Protein AF-S8CER6-F1 (afdb_monomer_lite)

Sequence (253 aa):
AGKTTGVCISKGGRFPPFTVDGKPPKKSRKGPGDLSVCRIFRRRTCCDSTQTHPVFLSVRTLASSGEATQDCLHLWELLECSICDPSVGVTPGPPRICASFCHRVFEACSTAYFSTDPTKQASPCRGSDFVCGRASEWVANGTELCHIAGFSVDNEDRLSCYGGKASLDHIATSWKSSSEGSLPAEEEEEEEEEEASILRVIAEWVGDRNERVSWAVGGMVLTAGVIFSRKRKSRHRRHRERAIQHTVRRLTG

Structure (mmCIF, N/CA/C/O backbone):
data_AF-S8CER6-F1
#
_entry.id   AF-S8CER6-F1
#
loop_
_atom_site.group_PDB
_atom_site.id
_atom_site.type_symbol
_atom_site.label_atom_id
_atom_site.label_alt_id
_atom_site.label_comp_id
_atom_site.label_asym_id
_atom_site.label_entity_id
_atom_site.label_seq_id
_atom_site.pdbx_PDB_ins_code
_atom_site.Cartn_x
_atom_site.Cartn_y
_atom_site.Cartn_z
_atom_site.occupancy
_atom_site.B_iso_or_equiv
_atom_site.auth_seq_id
_atom_site.auth_comp_id
_atom_site.auth_asym_id
_atom_site.auth_atom_id
_atom_site.pdbx_PDB_model_num
ATOM 1 N N . ALA A 1 1 ? 23.613 -20.655 -8.476 1.00 32.88 1 ALA A N 1
ATOM 2 C CA . ALA A 1 1 ? 22.480 -20.423 -9.394 1.00 32.88 1 ALA A CA 1
ATOM 3 C C . ALA A 1 1 ? 22.342 -18.921 -9.618 1.00 32.88 1 ALA A C 1
ATOM 5 O O . ALA A 1 1 ? 22.258 -18.185 -8.640 1.00 32.88 1 ALA A O 1
ATOM 6 N N . GLY A 1 2 ? 22.445 -18.452 -10.864 1.00 37.19 2 GLY A N 1
ATOM 7 C CA . GLY A 1 2 ? 22.388 -17.024 -11.185 1.00 37.19 2 GLY A CA 1
ATOM 8 C C . GLY A 1 2 ? 21.032 -16.436 -10.799 1.00 37.19 2 GLY A C 1
ATOM 9 O O . GLY A 1 2 ? 20.002 -16.997 -11.159 1.00 37.19 2 GLY A O 1
ATOM 10 N N . LYS A 1 3 ? 21.027 -15.328 -10.047 1.00 47.09 3 LYS A N 1
ATOM 11 C CA . LYS A 1 3 ? 19.818 -14.538 -9.780 1.00 47.09 3 LYS A CA 1
ATOM 12 C C . LYS A 1 3 ? 19.297 -14.037 -11.125 1.00 47.09 3 LYS A C 1
ATOM 14 O O . LYS A 1 3 ? 19.795 -13.035 -11.628 1.00 47.09 3 LYS A O 1
ATOM 19 N N . THR A 1 4 ? 18.310 -14.711 -11.705 1.00 49.66 4 THR A N 1
ATOM 20 C CA . THR A 1 4 ? 17.463 -14.095 -12.725 1.00 49.66 4 THR A CA 1
ATOM 21 C C . THR A 1 4 ? 16.774 -12.932 -12.033 1.00 49.66 4 THR A C 1
ATOM 23 O O . THR A 1 4 ? 15.855 -13.111 -11.236 1.00 49.66 4 THR A O 1
ATOM 26 N N . THR A 1 5 ? 17.304 -11.730 -12.228 1.00 67.75 5 THR A N 1
ATOM 27 C CA . THR A 1 5 ? 16.656 -10.508 -11.779 1.00 67.75 5 THR A CA 1
ATOM 28 C C . THR A 1 5 ? 15.353 -10.414 -12.553 1.00 67.75 5 THR A C 1
ATOM 30 O O . THR A 1 5 ? 15.383 -10.112 -13.743 1.00 67.75 5 THR A O 1
ATOM 33 N N . GLY A 1 6 ? 14.240 -10.763 -11.903 1.00 88.69 6 GLY A N 1
ATOM 34 C CA . GLY A 1 6 ? 12.913 -10.642 -12.496 1.00 88.69 6 GLY A CA 1
ATOM 35 C C . GLY A 1 6 ? 12.688 -9.233 -13.045 1.00 88.69 6 GLY A C 1
ATOM 36 O O . GLY A 1 6 ? 13.331 -8.274 -12.606 1.00 88.69 6 GLY A O 1
ATOM 37 N N . VAL A 1 7 ? 11.803 -9.121 -14.028 1.00 96.12 7 VAL A N 1
ATOM 38 C CA . VAL A 1 7 ? 11.379 -7.834 -14.588 1.00 96.12 7 VAL A CA 1
ATOM 39 C C . VAL A 1 7 ? 10.165 -7.321 -13.827 1.00 96.12 7 VAL A C 1
ATOM 41 O O . VAL A 1 7 ? 9.380 -8.114 -13.321 1.00 96.12 7 VAL A O 1
ATOM 44 N N . CYS A 1 8 ? 10.025 -6.006 -13.719 1.00 97.00 8 CYS A N 1
ATOM 45 C CA . CYS A 1 8 ? 8.857 -5.368 -13.135 1.00 97.00 8 CYS A CA 1
ATOM 46 C C . CYS A 1 8 ? 7.612 -5.693 -13.964 1.00 97.00 8 CYS A C 1
ATOM 48 O O . CYS A 1 8 ? 7.643 -5.578 -15.190 1.00 97.00 8 CYS A O 1
ATOM 50 N N . ILE A 1 9 ? 6.534 -6.080 -13.282 1.00 96.81 9 ILE A N 1
ATOM 51 C CA . ILE A 1 9 ? 5.245 -6.435 -13.884 1.00 96.81 9 ILE A CA 1
ATOM 52 C C . ILE A 1 9 ? 4.155 -5.619 -13.199 1.00 96.81 9 ILE A C 1
ATOM 54 O O . ILE A 1 9 ? 3.921 -5.778 -11.994 1.00 96.81 9 ILE A O 1
ATOM 58 N N . SER A 1 10 ? 3.490 -4.762 -13.967 1.00 96.44 10 SER A N 1
ATOM 59 C CA . SER A 1 10 ? 2.365 -3.942 -13.521 1.00 96.44 10 SER A CA 1
ATOM 60 C C . SER A 1 10 ? 1.248 -4.820 -12.960 1.00 96.44 10 SER A C 1
ATOM 62 O O . SER A 1 10 ? 0.846 -5.808 -13.572 1.00 96.44 10 SER A O 1
ATOM 64 N N . LYS A 1 11 ? 0.744 -4.458 -11.777 1.00 93.75 11 LYS A N 1
ATOM 65 C CA . LYS A 1 11 ? -0.186 -5.301 -11.004 1.00 93.75 11 LYS A CA 1
ATOM 66 C C . LYS A 1 11 ? -1.610 -5.312 -11.557 1.00 93.75 11 LYS A C 1
ATOM 68 O O . LYS A 1 11 ? -2.336 -6.281 -11.347 1.00 93.75 11 LYS A O 1
ATOM 73 N N . GLY A 1 12 ? -1.992 -4.255 -12.275 1.00 89.44 12 GLY A N 1
ATOM 74 C CA . GLY A 1 12 ? -3.369 -4.029 -12.703 1.00 89.44 12 GLY A CA 1
ATOM 75 C C . GLY A 1 12 ? -4.289 -3.673 -11.531 1.00 89.44 12 GLY A C 1
ATOM 76 O O . GLY A 1 12 ? -3.837 -3.380 -10.422 1.00 89.44 12 GLY A O 1
ATOM 77 N N . GLY A 1 13 ? -5.600 -3.688 -11.782 1.00 88.00 13 GLY A N 1
ATOM 78 C CA . GLY A 1 13 ? -6.597 -3.294 -10.787 1.00 88.00 13 GLY A CA 1
ATOM 79 C C . GLY A 1 13 ? -6.450 -1.820 -10.410 1.00 88.00 13 GLY A C 1
ATOM 80 O O . GLY A 1 13 ? -6.488 -0.955 -11.280 1.00 88.00 13 GLY A O 1
ATOM 81 N N . ARG A 1 14 ? -6.279 -1.544 -9.114 1.00 89.94 14 ARG A N 1
ATOM 82 C CA . ARG A 1 14 ? -6.159 -0.176 -8.580 1.00 89.94 14 ARG A CA 1
ATOM 83 C C . ARG A 1 14 ? -4.748 0.394 -8.588 1.00 89.94 14 ARG A C 1
ATOM 85 O O . ARG A 1 14 ? -4.561 1.576 -8.322 1.00 89.94 14 ARG A O 1
ATOM 92 N N . PHE A 1 15 ? -3.752 -0.452 -8.825 1.00 92.81 15 PHE A N 1
ATOM 93 C CA . PHE A 1 15 ? -2.359 -0.046 -8.756 1.00 92.81 15 PHE A CA 1
ATOM 94 C C . PHE A 1 15 ? -1.948 0.585 -10.090 1.00 92.81 15 PHE A C 1
ATOM 96 O O . PHE A 1 15 ? -2.117 -0.057 -11.135 1.00 92.81 15 PHE A O 1
ATOM 103 N N . PRO A 1 16 ? -1.384 1.808 -10.086 1.00 93.62 16 PRO A N 1
ATOM 104 C CA . PRO A 1 16 ? -0.868 2.421 -11.300 1.00 93.62 16 PRO A CA 1
ATOM 105 C C . PRO A 1 16 ? 0.174 1.520 -11.982 1.00 93.62 16 PRO A C 1
ATOM 107 O O . PRO A 1 16 ? 0.974 0.877 -11.291 1.00 93.62 16 PRO A O 1
ATOM 110 N N . PRO A 1 17 ? 0.208 1.471 -13.325 1.00 96.19 17 PRO A N 1
ATOM 111 C CA . PRO A 1 17 ? 1.199 0.679 -14.043 1.00 96.19 17 PRO A CA 1
ATOM 112 C C . PRO A 1 17 ? 2.615 1.189 -13.758 1.00 96.19 17 PRO A C 1
ATOM 114 O O . PRO A 1 17 ? 2.822 2.383 -13.534 1.00 96.19 17 PRO A O 1
ATOM 117 N N . PHE A 1 18 ? 3.602 0.295 -13.784 1.00 95.75 18 PHE A N 1
ATOM 118 C CA . PHE A 1 18 ? 5.003 0.673 -13.619 1.00 95.75 18 PHE A CA 1
ATOM 119 C C . PHE A 1 18 ? 5.521 1.371 -14.879 1.00 95.75 18 PHE A C 1
ATOM 121 O O . PHE A 1 18 ? 5.432 0.844 -15.984 1.00 95.75 18 PHE A O 1
ATOM 128 N N . THR A 1 19 ? 6.182 2.515 -14.721 1.00 94.31 19 THR A N 1
ATOM 129 C CA . THR A 1 19 ? 6.918 3.185 -15.816 1.00 94.31 19 THR A CA 1
ATOM 130 C C . THR A 1 19 ? 8.094 2.353 -16.336 1.00 94.31 19 THR A C 1
ATOM 132 O O . THR A 1 19 ? 8.592 2.566 -17.443 1.00 94.31 19 THR A O 1
ATOM 135 N N . VAL A 1 20 ? 8.565 1.404 -15.526 1.00 93.62 20 VAL A N 1
ATOM 136 C CA . VAL A 1 20 ? 9.645 0.464 -15.842 1.00 93.62 20 VAL A CA 1
ATOM 137 C C . VAL A 1 20 ? 9.141 -0.957 -16.086 1.00 93.62 20 VAL A C 1
ATOM 139 O O . VAL A 1 20 ? 9.914 -1.900 -15.929 1.00 93.62 20 VAL A O 1
ATOM 142 N N . ASP A 1 21 ? 7.874 -1.128 -16.468 1.00 95.31 21 ASP A N 1
ATOM 143 C CA . ASP A 1 21 ? 7.338 -2.433 -16.866 1.00 95.31 21 ASP A CA 1
ATOM 144 C C . ASP A 1 21 ? 8.248 -3.126 -17.903 1.00 95.31 21 ASP A C 1
ATOM 146 O O . ASP A 1 21 ? 8.813 -2.484 -18.797 1.00 95.31 21 ASP A O 1
ATOM 150 N N . GLY A 1 22 ? 8.495 -4.423 -17.709 1.00 95.38 22 GLY A N 1
ATOM 151 C CA . GLY A 1 22 ? 9.416 -5.214 -18.528 1.00 95.38 22 GLY A CA 1
ATOM 152 C C . GLY A 1 22 ? 10.911 -4.961 -18.274 1.00 95.38 22 GLY A C 1
ATOM 153 O O . GLY A 1 22 ? 11.753 -5.611 -18.893 1.00 95.38 22 GLY A O 1
ATOM 154 N N . LYS A 1 23 ? 11.283 -4.061 -17.353 1.00 95.62 23 LYS A N 1
ATOM 155 C CA . LYS A 1 23 ? 12.681 -3.781 -16.965 1.00 95.62 23 LYS A CA 1
ATOM 156 C C . LYS A 1 23 ? 12.959 -4.268 -15.540 1.00 95.62 23 LYS A C 1
ATOM 158 O O . LYS A 1 23 ? 12.033 -4.376 -14.743 1.00 95.62 23 LYS A O 1
ATOM 163 N N . PRO A 1 24 ? 14.216 -4.573 -15.176 1.00 95.44 24 PRO A N 1
ATOM 164 C CA . PRO A 1 24 ? 14.532 -5.011 -13.819 1.00 95.44 24 PRO A CA 1
ATOM 165 C C . PRO A 1 24 ? 14.316 -3.890 -12.781 1.00 95.44 24 PRO A C 1
ATOM 167 O O . PRO A 1 24 ? 14.523 -2.714 -13.109 1.00 95.44 24 PRO A O 1
ATOM 170 N N . PRO A 1 25 ? 13.997 -4.239 -11.515 1.00 94.62 25 PRO A N 1
ATOM 171 C CA . PRO A 1 25 ? 13.968 -3.287 -10.411 1.00 94.62 25 PRO A CA 1
ATOM 172 C C . PRO A 1 25 ? 15.297 -2.543 -10.301 1.00 94.62 25 PRO A C 1
ATOM 174 O O . PRO A 1 25 ? 16.370 -3.156 -10.322 1.00 94.62 25 PRO A O 1
ATOM 177 N N . LYS A 1 26 ? 15.227 -1.226 -10.143 1.00 92.69 26 LYS A N 1
ATOM 178 C CA . LYS A 1 26 ? 16.394 -0.339 -10.135 1.00 92.69 26 LYS A CA 1
ATOM 179 C C . LYS A 1 26 ? 16.350 0.598 -8.935 1.00 92.69 26 LYS A C 1
ATOM 181 O O . LYS A 1 26 ? 15.329 0.725 -8.265 1.00 92.69 26 LYS A O 1
ATOM 186 N N . LYS A 1 27 ? 17.467 1.269 -8.669 1.00 91.12 27 LYS A N 1
ATOM 187 C CA . LYS A 1 27 ? 17.504 2.363 -7.698 1.00 91.12 27 LYS A CA 1
ATOM 188 C C . LYS A 1 27 ? 16.619 3.511 -8.188 1.00 91.12 27 LYS A C 1
ATOM 190 O O . LYS A 1 27 ? 16.747 3.919 -9.348 1.00 91.12 27 LYS A O 1
ATOM 195 N N . SER A 1 28 ? 15.756 4.026 -7.316 1.00 87.31 28 SER A N 1
ATOM 196 C CA . SER A 1 28 ? 14.975 5.229 -7.608 1.00 87.31 28 SER A CA 1
ATOM 197 C C . SER A 1 28 ? 15.913 6.428 -7.788 1.00 87.31 28 SER A C 1
ATOM 199 O O . SER A 1 28 ? 16.924 6.563 -7.086 1.00 87.31 28 SER A O 1
ATOM 201 N N . ARG A 1 29 ? 15.638 7.261 -8.796 1.00 77.44 29 ARG A N 1
ATOM 202 C CA . ARG A 1 29 ? 16.482 8.412 -9.139 1.00 77.44 29 ARG A CA 1
ATOM 203 C C . ARG A 1 29 ? 16.061 9.607 -8.284 1.00 77.44 29 ARG A C 1
ATOM 205 O O . ARG A 1 29 ? 14.884 9.934 -8.260 1.00 77.44 29 ARG A O 1
ATOM 212 N N . LYS A 1 30 ? 17.029 10.289 -7.657 1.00 77.06 30 LYS A N 1
ATOM 213 C CA . LYS A 1 30 ? 16.803 11.598 -7.017 1.00 77.06 30 LYS A CA 1
ATOM 214 C C . LYS A 1 30 ? 16.206 12.580 -8.041 1.00 77.06 30 LYS A C 1
ATOM 216 O O . LYS A 1 30 ? 16.629 12.572 -9.199 1.00 77.06 30 LYS A O 1
ATOM 221 N N . GLY A 1 31 ? 15.256 13.414 -7.614 1.00 78.69 31 GLY A N 1
ATOM 222 C CA . GLY A 1 31 ? 14.585 14.414 -8.455 1.00 78.69 31 GLY A CA 1
ATOM 223 C C . GLY A 1 31 ? 13.085 14.138 -8.657 1.00 78.69 31 GLY A C 1
ATOM 224 O O . GLY A 1 31 ? 12.469 13.493 -7.818 1.00 78.69 31 GLY A O 1
ATOM 225 N N . PRO A 1 32 ? 12.471 14.589 -9.768 1.00 75.19 32 PRO A N 1
ATOM 226 C CA . PRO A 1 32 ? 11.013 14.515 -9.967 1.00 75.19 32 PRO A CA 1
ATOM 227 C C . PRO A 1 32 ? 10.398 13.099 -9.970 1.00 75.19 32 PRO A C 1
ATOM 229 O O . PRO A 1 32 ? 9.188 12.948 -9.821 1.00 75.19 32 PRO A O 1
ATOM 232 N N . GLY A 1 33 ? 11.219 12.063 -10.171 1.00 75.19 33 GLY A N 1
ATOM 233 C CA . GLY A 1 33 ? 10.811 10.651 -10.148 1.00 75.19 33 GLY A CA 1
ATOM 234 C C . GLY A 1 33 ? 11.180 9.915 -8.858 1.00 75.19 33 GLY A C 1
ATOM 235 O O . GLY A 1 33 ? 11.184 8.686 -8.847 1.00 75.19 33 GLY A O 1
ATOM 236 N N . ASP A 1 34 ? 11.569 10.646 -7.815 1.00 84.94 34 ASP A N 1
ATOM 237 C CA . ASP A 1 34 ? 11.936 10.073 -6.525 1.00 84.94 34 ASP A CA 1
ATOM 238 C C . ASP A 1 34 ? 10.710 9.556 -5.759 1.00 84.94 34 ASP A C 1
ATOM 240 O O . ASP A 1 34 ? 9.569 9.907 -6.062 1.00 84.94 34 ASP A O 1
ATOM 244 N N . LEU A 1 35 ? 10.949 8.703 -4.762 1.00 89.94 35 LEU A N 1
ATOM 245 C CA . LEU A 1 35 ? 9.881 8.170 -3.917 1.00 89.94 35 LEU A CA 1
ATOM 246 C C . LEU A 1 35 ? 9.528 9.193 -2.828 1.00 89.94 35 LEU A C 1
ATOM 248 O O . LEU A 1 35 ? 10.358 9.485 -1.965 1.00 89.94 35 LEU A O 1
ATOM 252 N N . SER A 1 36 ? 8.309 9.738 -2.854 1.00 84.19 36 SER A N 1
ATOM 253 C CA . SER A 1 36 ? 7.841 10.654 -1.800 1.00 84.19 36 SER A CA 1
ATOM 254 C C . SER A 1 36 ? 7.508 9.922 -0.497 1.00 84.19 36 SER A C 1
ATOM 256 O O . SER A 1 36 ? 7.695 10.485 0.568 1.00 84.19 36 SER A O 1
ATOM 258 N N . VAL A 1 37 ? 7.063 8.669 -0.603 1.00 90.81 37 VAL A N 1
ATOM 259 C CA . VAL A 1 37 ? 6.802 7.694 0.477 1.00 90.81 37 VAL A CA 1
ATOM 260 C C . VAL A 1 37 ? 7.328 6.327 0.030 1.00 90.81 37 VAL A C 1
ATOM 262 O O . VAL A 1 37 ? 7.816 6.214 -1.096 1.00 90.81 37 VAL A O 1
ATOM 265 N N . CYS A 1 38 ? 7.260 5.274 0.852 1.00 93.19 38 CYS A N 1
ATOM 266 C CA . CYS A 1 38 ? 7.822 3.953 0.502 1.00 93.19 38 CYS A CA 1
ATOM 267 C C . CYS A 1 38 ? 9.349 3.954 0.297 1.00 93.19 38 CYS A C 1
ATOM 269 O O . CYS A 1 38 ? 9.908 3.107 -0.415 1.00 93.19 38 CYS A O 1
ATOM 271 N N . ARG A 1 39 ? 10.046 4.919 0.902 1.00 89.06 39 ARG A N 1
ATOM 272 C CA . ARG A 1 39 ? 11.476 5.166 0.678 1.00 89.06 39 ARG A CA 1
ATOM 273 C C . ARG A 1 39 ? 12.379 4.021 1.149 1.00 89.06 39 ARG A C 1
ATOM 275 O O . ARG A 1 39 ? 13.459 3.822 0.593 1.00 89.06 39 ARG A O 1
ATOM 282 N N . ILE A 1 40 ? 11.867 3.144 2.010 1.00 88.75 40 ILE A N 1
ATOM 283 C CA . ILE A 1 40 ? 12.502 1.875 2.386 1.00 88.75 40 ILE A CA 1
ATOM 284 C C . ILE A 1 40 ? 12.899 1.000 1.176 1.00 88.75 40 ILE A C 1
ATOM 286 O O . ILE A 1 40 ? 13.868 0.241 1.235 1.00 88.75 40 ILE A O 1
ATOM 290 N N . PHE A 1 41 ? 12.219 1.153 0.031 1.00 91.50 41 PHE A N 1
ATOM 291 C CA . PHE A 1 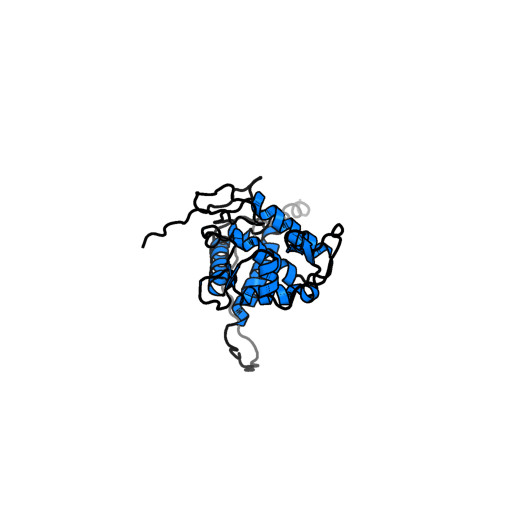41 ? 12.511 0.427 -1.212 1.00 91.50 41 PHE A CA 1
ATOM 292 C C . PHE A 1 41 ? 13.386 1.200 -2.209 1.00 91.50 41 PHE A C 1
ATOM 294 O O . PHE A 1 41 ? 13.736 0.686 -3.276 1.00 91.50 41 PHE A O 1
ATOM 301 N N . ARG A 1 42 ? 13.811 2.422 -1.877 1.00 89.12 42 ARG A N 1
ATOM 302 C CA . ARG A 1 42 ? 14.510 3.360 -2.774 1.00 89.12 42 ARG A CA 1
ATOM 303 C C . ARG A 1 42 ? 15.733 2.773 -3.472 1.00 89.12 42 ARG A C 1
ATOM 305 O O . ARG A 1 42 ? 16.036 3.138 -4.610 1.00 89.12 42 ARG A O 1
ATOM 312 N N . ARG A 1 43 ? 16.456 1.859 -2.820 1.00 87.25 43 ARG A N 1
ATOM 313 C CA . ARG A 1 43 ? 17.655 1.225 -3.393 1.00 87.25 43 ARG A CA 1
ATOM 314 C C . ARG A 1 43 ? 17.362 0.279 -4.546 1.00 87.25 43 ARG A C 1
ATOM 316 O O . ARG A 1 43 ? 18.208 0.136 -5.431 1.00 87.25 43 ARG A O 1
ATOM 323 N N . ARG A 1 44 ? 16.203 -0.373 -4.534 1.00 91.56 44 ARG A N 1
ATOM 324 C CA . ARG A 1 44 ? 15.825 -1.360 -5.537 1.00 91.56 44 ARG A CA 1
ATOM 325 C C . ARG A 1 44 ? 14.312 -1.529 -5.543 1.00 91.56 44 ARG A C 1
ATOM 327 O O . ARG A 1 44 ? 13.775 -2.242 -4.707 1.00 91.56 44 ARG A O 1
ATOM 334 N N . THR A 1 45 ? 13.656 -0.921 -6.521 1.00 94.50 45 THR A N 1
ATOM 335 C CA . THR A 1 45 ? 12.197 -0.935 -6.644 1.00 94.50 45 THR A CA 1
ATOM 336 C C . THR A 1 45 ? 11.752 -0.897 -8.109 1.00 94.50 45 THR A C 1
ATOM 338 O O . THR A 1 45 ? 12.545 -0.604 -9.011 1.00 94.50 45 THR A O 1
ATOM 341 N N . CYS A 1 46 ? 10.477 -1.212 -8.332 1.00 95.56 46 CYS A N 1
ATOM 342 C CA . CYS A 1 46 ? 9.753 -0.959 -9.577 1.00 95.56 46 CYS A CA 1
ATOM 343 C C . CYS A 1 46 ? 8.986 0.376 -9.566 1.00 95.56 46 CYS A C 1
ATOM 345 O O . CYS A 1 46 ? 8.459 0.772 -10.602 1.00 95.56 46 CYS A O 1
ATOM 347 N N . CYS A 1 47 ? 8.917 1.054 -8.418 1.00 95.69 47 CYS A N 1
ATOM 348 C CA . CYS A 1 47 ? 8.159 2.286 -8.239 1.00 95.69 47 CYS A CA 1
ATOM 349 C C . CYS A 1 47 ? 8.957 3.551 -8.581 1.00 95.69 47 CYS A C 1
ATOM 351 O O . CYS A 1 47 ? 10.182 3.602 -8.442 1.00 95.69 47 CYS A O 1
ATOM 353 N N . ASP A 1 48 ? 8.214 4.589 -8.948 1.00 94.00 48 ASP A N 1
ATOM 354 C CA . ASP A 1 48 ? 8.586 5.999 -8.928 1.00 94.00 48 ASP A CA 1
ATOM 355 C C . ASP A 1 48 ? 7.475 6.831 -8.243 1.00 94.00 48 ASP A C 1
ATOM 357 O O . ASP A 1 48 ? 6.629 6.300 -7.508 1.00 94.00 48 ASP A O 1
ATOM 361 N N . SER A 1 49 ? 7.489 8.150 -8.438 1.00 93.06 49 SER A N 1
ATOM 362 C CA . SER A 1 49 ? 6.483 9.064 -7.885 1.00 93.06 49 SER A CA 1
ATOM 363 C C . SER A 1 49 ? 5.050 8.727 -8.322 1.00 93.06 49 SER A C 1
ATOM 365 O O . SER A 1 49 ? 4.113 8.952 -7.560 1.00 93.06 49 SER A O 1
ATOM 367 N N . THR A 1 50 ? 4.857 8.104 -9.487 1.00 93.69 50 THR A N 1
ATOM 368 C CA . THR A 1 50 ? 3.537 7.707 -10.008 1.00 93.69 50 THR A CA 1
ATOM 369 C C . THR A 1 50 ? 2.861 6.673 -9.110 1.00 93.69 50 THR A C 1
ATOM 371 O O . THR A 1 50 ? 1.651 6.728 -8.903 1.00 93.69 50 THR A O 1
ATOM 374 N N . GLN A 1 51 ? 3.629 5.725 -8.566 1.00 94.69 51 GLN A N 1
ATOM 375 C CA . GLN A 1 51 ? 3.103 4.671 -7.695 1.00 94.69 51 GLN A CA 1
ATOM 376 C C . GLN A 1 51 ? 3.027 5.127 -6.242 1.00 94.69 51 GLN A C 1
ATOM 378 O O . GLN A 1 51 ? 2.125 4.710 -5.526 1.00 94.69 51 GLN A O 1
ATOM 383 N N . THR A 1 52 ? 3.949 5.986 -5.805 1.00 94.38 52 THR A N 1
ATOM 384 C CA . THR A 1 52 ? 4.027 6.424 -4.402 1.00 94.38 52 THR A CA 1
ATOM 385 C C . THR A 1 52 ? 3.103 7.597 -4.083 1.00 94.38 52 THR A C 1
ATOM 387 O O . THR A 1 52 ? 2.661 7.735 -2.945 1.00 94.38 52 THR A O 1
ATOM 390 N N . HIS A 1 53 ? 2.714 8.407 -5.070 1.00 94.00 53 HIS A N 1
ATOM 391 C CA . HIS A 1 53 ? 1.807 9.527 -4.832 1.00 94.00 53 HIS A CA 1
ATOM 392 C C . HIS A 1 53 ? 0.410 9.102 -4.322 1.00 94.00 53 HIS A C 1
ATOM 394 O O . HIS A 1 53 ? -0.043 9.678 -3.330 1.00 94.00 53 HIS A O 1
ATOM 400 N N . PRO A 1 54 ? -0.271 8.083 -4.892 1.00 93.25 54 PRO A N 1
ATOM 401 C CA . PRO A 1 54 ? -1.531 7.583 -4.333 1.00 93.25 54 PRO A CA 1
ATOM 402 C C . PRO A 1 54 ? -1.399 7.065 -2.897 1.00 93.25 54 PRO A C 1
ATOM 404 O O . PRO A 1 54 ? -2.297 7.293 -2.089 1.00 93.25 54 PRO A O 1
ATOM 407 N N . VAL A 1 55 ? -0.269 6.433 -2.566 1.00 94.75 55 VAL A N 1
ATOM 408 C CA . VAL A 1 55 ? 0.022 5.957 -1.205 1.00 94.75 55 VAL A CA 1
ATOM 409 C C . VAL A 1 55 ? 0.110 7.131 -0.235 1.00 94.75 55 VAL A C 1
ATOM 411 O O . VAL A 1 55 ? -0.578 7.142 0.782 1.00 94.75 55 VAL A O 1
ATOM 414 N N . PHE A 1 56 ? 0.872 8.167 -0.594 1.00 94.06 56 PHE A N 1
ATOM 415 C CA . PHE A 1 56 ? 0.977 9.390 0.202 1.00 94.06 56 PHE A CA 1
ATOM 416 C C . PHE A 1 56 ? -0.394 10.033 0.447 1.00 94.06 56 PHE A C 1
ATOM 418 O O . PHE A 1 56 ? -0.724 10.395 1.576 1.00 94.06 56 PHE A O 1
ATOM 425 N N . LEU A 1 57 ? -1.221 10.149 -0.599 1.00 93.12 57 LEU A N 1
ATOM 426 C CA . LEU A 1 57 ? -2.576 10.684 -0.458 1.00 93.12 57 LEU A CA 1
ATOM 427 C C . LEU A 1 57 ? -3.435 9.816 0.465 1.00 93.12 57 LEU A C 1
ATOM 429 O O . LEU A 1 57 ? -4.165 10.362 1.286 1.00 93.12 57 LEU A O 1
ATOM 433 N N . SER A 1 58 ? -3.331 8.491 0.354 1.00 93.00 58 SER A N 1
ATOM 434 C CA . SER A 1 58 ? -4.055 7.549 1.206 1.00 93.00 58 SER A CA 1
ATOM 435 C C . SER A 1 58 ? -3.702 7.740 2.683 1.00 93.00 58 SER A C 1
ATOM 437 O O . SER A 1 58 ? -4.598 7.913 3.508 1.00 93.00 58 SER A O 1
ATOM 439 N N . VAL A 1 59 ? -2.410 7.760 3.019 1.00 93.44 59 VAL A N 1
ATOM 440 C CA . VAL A 1 59 ? -1.930 7.936 4.401 1.00 93.44 59 VAL A CA 1
ATOM 441 C C . VAL A 1 59 ? -2.329 9.308 4.944 1.00 93.44 59 VAL A C 1
ATOM 443 O O . VAL A 1 59 ? -2.848 9.410 6.054 1.00 93.44 59 VAL A O 1
ATOM 446 N N . ARG A 1 60 ? -2.182 10.369 4.141 1.00 93.38 60 ARG A N 1
ATOM 447 C CA . ARG A 1 60 ? -2.589 11.726 4.530 1.00 93.38 60 ARG A CA 1
ATOM 448 C C . ARG A 1 60 ? -4.087 11.825 4.812 1.00 93.38 60 ARG A C 1
ATOM 450 O O . ARG A 1 60 ? -4.483 12.471 5.780 1.00 93.38 60 ARG A O 1
ATOM 457 N N . THR A 1 61 ? -4.921 11.217 3.969 1.00 92.94 61 THR A N 1
ATOM 458 C CA . THR A 1 61 ? -6.372 11.177 4.186 1.00 92.94 61 THR A CA 1
ATOM 459 C C . THR A 1 61 ? -6.695 10.458 5.492 1.00 92.94 61 THR A C 1
ATOM 461 O O . THR A 1 61 ? -7.438 10.998 6.311 1.00 92.94 61 THR A O 1
ATOM 464 N N . LEU A 1 62 ? -6.071 9.304 5.733 1.00 92.25 62 LEU A N 1
ATOM 465 C CA . LEU A 1 62 ? -6.259 8.526 6.954 1.00 92.25 62 LEU A CA 1
ATOM 466 C C . LEU A 1 62 ? -5.888 9.340 8.208 1.00 92.25 62 LEU A C 1
ATOM 468 O O . LEU A 1 62 ? -6.690 9.433 9.137 1.00 92.25 62 LEU A O 1
ATOM 472 N N . ALA A 1 63 ? -4.746 10.034 8.178 1.00 92.12 63 ALA A N 1
ATOM 473 C CA . ALA A 1 63 ? -4.287 10.909 9.258 1.00 92.12 63 ALA A CA 1
ATOM 474 C C . ALA A 1 63 ? -5.232 12.096 9.516 1.00 92.12 63 ALA A C 1
ATOM 476 O O . ALA A 1 63 ? -5.422 12.507 10.658 1.00 92.12 63 ALA A O 1
ATOM 477 N N . SER A 1 64 ? -5.864 12.637 8.469 1.00 88.44 64 SER A N 1
ATOM 478 C CA . SER A 1 64 ? -6.763 13.793 8.596 1.00 88.44 64 SER A CA 1
ATOM 479 C C . SER A 1 64 ? -8.099 13.487 9.281 1.00 88.44 64 SER A C 1
ATOM 481 O O . SER A 1 64 ? -8.745 14.406 9.776 1.00 88.44 64 SER A O 1
ATOM 483 N N . SER A 1 65 ? -8.503 12.213 9.340 1.00 80.31 65 SER A N 1
ATOM 484 C CA . SER A 1 65 ? -9.747 11.791 10.000 1.00 80.31 65 SER A CA 1
ATOM 485 C C . SER A 1 65 ? -9.660 11.781 11.534 1.00 80.31 65 SER A C 1
ATOM 487 O O . SER A 1 65 ? -10.689 11.731 12.199 1.00 80.31 65 SER A O 1
ATOM 489 N N . GLY A 1 66 ? -8.446 11.835 12.100 1.00 74.69 66 GLY A N 1
ATOM 490 C CA . GLY A 1 66 ? -8.193 11.893 13.547 1.00 74.69 66 GLY A CA 1
ATOM 491 C C . GLY A 1 66 ? -8.364 10.575 14.315 1.00 74.69 66 GLY A C 1
ATOM 492 O O . GLY A 1 66 ? -8.006 10.516 15.486 1.00 74.69 66 GLY A O 1
ATOM 493 N N . GLU A 1 67 ? -8.869 9.520 13.673 1.00 87.00 67 GLU A N 1
ATOM 494 C CA . GLU A 1 67 ? -9.217 8.235 14.316 1.00 87.00 67 GLU A CA 1
ATOM 495 C C . GLU A 1 67 ? -8.216 7.112 14.000 1.00 87.00 67 GLU A C 1
ATOM 497 O O . GLU A 1 67 ? -8.317 5.995 14.513 1.00 87.00 67 GLU A O 1
ATOM 502 N N . ALA A 1 68 ? -7.237 7.408 13.143 1.00 91.44 68 ALA A N 1
ATOM 503 C CA . ALA A 1 68 ? -6.128 6.523 12.840 1.00 91.44 68 ALA A CA 1
ATOM 504 C C . ALA A 1 68 ? -4.988 6.746 13.837 1.00 91.44 68 ALA A C 1
ATOM 506 O O . ALA A 1 68 ? -4.438 7.843 13.944 1.00 91.44 68 ALA A O 1
ATOM 507 N N . THR A 1 69 ? -4.617 5.686 14.549 1.00 92.50 69 THR A N 1
ATOM 508 C CA . THR A 1 69 ? -3.421 5.678 15.394 1.00 92.50 69 THR A CA 1
ATOM 509 C C . THR A 1 69 ? -2.159 5.783 14.541 1.00 92.50 69 THR A C 1
ATOM 511 O O . THR A 1 69 ? -2.166 5.478 13.347 1.00 92.50 69 THR A O 1
ATOM 514 N N . GLN A 1 70 ? -1.042 6.157 15.160 1.00 91.19 70 GLN A N 1
ATOM 515 C CA . GLN A 1 70 ? 0.238 6.208 14.457 1.00 91.19 70 GLN A CA 1
ATOM 516 C C . GLN A 1 70 ? 0.634 4.835 13.879 1.00 91.19 70 GLN A C 1
ATOM 518 O O . GLN A 1 70 ? 1.133 4.754 12.758 1.00 91.19 70 GLN A O 1
ATOM 523 N N . ASP A 1 71 ? 0.333 3.748 14.594 1.00 92.69 71 ASP A N 1
ATOM 524 C CA . ASP A 1 71 ? 0.555 2.385 14.102 1.00 92.69 71 ASP A CA 1
ATOM 525 C C . ASP A 1 71 ? -0.318 2.066 12.892 1.00 92.69 71 ASP A C 1
ATOM 527 O O . ASP A 1 71 ? 0.169 1.466 11.935 1.00 92.69 71 ASP A O 1
ATOM 531 N N . CYS A 1 72 ? -1.578 2.515 12.890 1.00 95.69 72 CYS A N 1
ATOM 532 C CA . CYS A 1 72 ? -2.439 2.385 11.722 1.00 95.69 72 CYS A CA 1
ATOM 533 C C . CYS A 1 72 ? -1.837 3.094 10.505 1.00 95.69 72 CYS A C 1
ATOM 535 O O . CYS A 1 72 ? -1.773 2.500 9.431 1.00 95.69 72 CYS A O 1
ATOM 537 N N . LEU A 1 73 ? -1.345 4.327 10.666 1.00 93.94 73 LEU A N 1
ATOM 538 C CA . LEU A 1 73 ? -0.734 5.081 9.569 1.00 93.94 73 LEU A CA 1
ATOM 539 C C . LEU A 1 73 ? 0.486 4.356 8.991 1.00 93.94 73 LEU A C 1
ATOM 541 O O . LEU A 1 73 ? 0.549 4.149 7.780 1.00 93.94 73 LEU A O 1
ATOM 545 N N . HIS A 1 74 ? 1.411 3.903 9.842 1.00 93.00 74 HIS A N 1
ATOM 546 C CA . HIS A 1 74 ? 2.611 3.199 9.384 1.00 93.00 74 HIS A CA 1
ATOM 547 C C . HIS A 1 74 ? 2.298 1.831 8.763 1.00 93.00 74 HIS A C 1
ATOM 549 O O . HIS A 1 74 ? 2.891 1.462 7.750 1.00 93.00 74 HIS A O 1
ATOM 555 N N . LEU A 1 75 ? 1.384 1.056 9.356 1.00 94.94 75 LEU A N 1
ATOM 556 C CA . LEU A 1 75 ? 1.003 -0.260 8.836 1.00 94.94 75 LEU A CA 1
ATOM 557 C C . LEU A 1 75 ? 0.242 -0.137 7.516 1.00 94.94 75 LEU A C 1
ATOM 559 O O . LEU A 1 75 ? 0.467 -0.940 6.608 1.00 94.94 75 LEU A O 1
ATOM 563 N N . TRP A 1 76 ? -0.613 0.879 7.391 1.00 95.75 76 TRP A N 1
ATOM 564 C CA . TRP A 1 76 ? -1.303 1.183 6.146 1.00 95.75 76 TRP A CA 1
ATOM 565 C C . TRP A 1 76 ? -0.327 1.637 5.059 1.00 95.75 76 TRP A C 1
ATOM 567 O O . TRP A 1 76 ? -0.392 1.128 3.941 1.00 95.75 76 TRP A O 1
ATOM 577 N N . GLU A 1 77 ? 0.626 2.521 5.379 1.00 95.00 77 GLU A N 1
ATOM 578 C CA . GLU A 1 77 ? 1.692 2.894 4.443 1.00 95.00 77 GLU A CA 1
ATOM 579 C C . GLU A 1 77 ? 2.466 1.659 3.984 1.00 95.00 77 GLU A C 1
ATOM 581 O O . GLU A 1 77 ? 2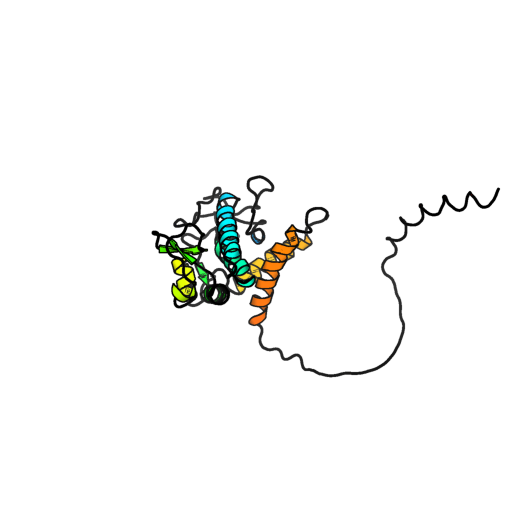.616 1.433 2.786 1.00 95.00 77 GLU A O 1
ATOM 586 N N . LEU A 1 78 ? 2.919 0.820 4.918 1.00 95.00 78 LEU A N 1
ATOM 587 C CA . LEU A 1 78 ? 3.701 -0.368 4.595 1.00 95.00 78 LEU A CA 1
ATOM 588 C C . LEU A 1 78 ? 2.919 -1.341 3.696 1.00 95.00 78 LEU A C 1
ATOM 590 O O . LEU A 1 78 ? 3.479 -1.885 2.743 1.00 95.00 78 LEU A O 1
ATOM 594 N N . LEU A 1 79 ? 1.619 -1.521 3.951 1.00 96.38 79 LEU A N 1
ATOM 595 C CA . LEU A 1 79 ? 0.722 -2.318 3.112 1.00 96.38 79 LEU A CA 1
ATOM 596 C C . LEU A 1 79 ? 0.622 -1.757 1.684 1.00 96.38 79 LEU A C 1
ATOM 598 O O . LEU A 1 79 ? 0.823 -2.490 0.710 1.00 96.38 79 LEU A O 1
ATOM 602 N N . GLU A 1 80 ? 0.355 -0.461 1.548 1.00 95.69 80 GLU A N 1
ATOM 603 C CA . GLU A 1 80 ? 0.260 0.231 0.258 1.00 95.69 80 GLU A CA 1
ATOM 604 C C . GLU A 1 80 ? 1.598 0.230 -0.505 1.00 95.69 80 GLU A C 1
ATOM 606 O O . GLU A 1 80 ? 1.640 0.050 -1.724 1.00 95.69 80 GLU A O 1
ATOM 611 N N . CYS A 1 81 ? 2.715 0.328 0.216 1.00 96.50 81 CYS A N 1
ATOM 612 C CA . CYS A 1 81 ? 4.066 0.274 -0.331 1.00 96.50 81 CYS A CA 1
ATOM 613 C C . CYS A 1 81 ? 4.507 -1.127 -0.777 1.00 96.50 81 CYS A C 1
ATOM 615 O O . CYS A 1 81 ? 5.580 -1.259 -1.375 1.00 96.50 81 CYS A O 1
ATOM 617 N N . SER A 1 82 ? 3.706 -2.173 -0.547 1.00 96.06 82 SER A N 1
ATOM 618 C CA . SER A 1 82 ? 4.039 -3.553 -0.930 1.00 96.06 82 SER A CA 1
ATOM 619 C C . SER A 1 82 ? 4.385 -3.705 -2.415 1.00 96.06 82 SER A C 1
ATOM 621 O O . SER A 1 82 ? 5.291 -4.463 -2.756 1.00 96.06 82 SER A O 1
ATOM 623 N N . ILE A 1 83 ? 3.750 -2.939 -3.314 1.00 95.75 83 ILE A N 1
ATOM 624 C CA . ILE A 1 83 ? 4.060 -2.958 -4.758 1.00 95.75 83 ILE A CA 1
ATOM 625 C C . ILE A 1 83 ? 5.485 -2.494 -5.083 1.00 95.75 83 ILE A C 1
ATOM 627 O O . ILE A 1 83 ? 6.013 -2.827 -6.148 1.00 95.75 83 ILE A O 1
ATOM 631 N N . CYS A 1 84 ? 6.099 -1.727 -4.183 1.00 95.69 84 CYS A N 1
ATOM 632 C CA . CYS A 1 84 ? 7.436 -1.178 -4.346 1.00 95.69 84 CYS A CA 1
ATOM 633 C C . CYS A 1 84 ? 8.529 -2.128 -3.854 1.00 95.69 84 CYS A C 1
ATOM 635 O O . CYS A 1 84 ? 9.695 -1.921 -4.207 1.00 95.69 84 CYS A O 1
ATOM 637 N N . ASP A 1 85 ? 8.173 -3.190 -3.129 1.00 94.44 85 ASP A N 1
ATOM 638 C CA . ASP A 1 85 ? 9.101 -4.265 -2.803 1.00 94.44 85 ASP A CA 1
ATOM 639 C C . ASP A 1 85 ? 9.597 -4.934 -4.099 1.00 94.44 85 ASP A C 1
ATOM 641 O O . ASP A 1 85 ? 8.789 -5.332 -4.940 1.00 94.44 85 ASP A O 1
ATOM 645 N N . PRO A 1 86 ? 10.915 -5.087 -4.313 1.00 93.56 86 PRO A N 1
ATOM 646 C CA . PRO A 1 86 ? 11.448 -5.635 -5.559 1.00 93.56 86 PRO A CA 1
ATOM 647 C C . PRO A 1 86 ? 11.093 -7.107 -5.798 1.00 93.56 86 PRO A C 1
ATOM 649 O O . PRO A 1 86 ? 11.156 -7.552 -6.941 1.00 93.56 86 PRO A O 1
ATOM 652 N N . SER A 1 87 ? 10.764 -7.872 -4.757 1.00 91.94 87 SER A N 1
ATOM 653 C CA . SER A 1 87 ? 10.294 -9.257 -4.869 1.00 91.94 87 SER A CA 1
ATOM 654 C C . SER A 1 87 ? 8.809 -9.330 -5.228 1.00 91.94 87 SER A C 1
ATOM 656 O O . SER A 1 87 ? 8.410 -10.206 -5.991 1.00 91.94 87 SER A O 1
ATOM 658 N N . VAL A 1 88 ? 8.010 -8.365 -4.766 1.00 94.69 88 VAL A N 1
ATOM 659 C CA . VAL A 1 88 ? 6.592 -8.234 -5.127 1.00 94.69 88 VAL A CA 1
ATOM 660 C C . VAL A 1 88 ? 6.446 -7.607 -6.511 1.00 94.69 88 VAL A C 1
ATOM 662 O O . VAL A 1 88 ? 5.675 -8.080 -7.337 1.00 94.69 88 VAL A O 1
ATOM 665 N N . GLY A 1 89 ? 7.219 -6.570 -6.831 1.00 95.00 89 GLY A N 1
ATOM 666 C CA . GLY A 1 89 ? 7.177 -5.844 -8.102 1.00 95.00 89 GLY A CA 1
ATOM 667 C C . GLY A 1 89 ? 7.388 -6.727 -9.338 1.00 95.00 89 GLY A C 1
ATOM 668 O O . GLY A 1 89 ? 6.875 -6.404 -10.407 1.00 95.00 89 GLY A O 1
ATOM 669 N N . VAL A 1 90 ? 8.044 -7.880 -9.184 1.00 95.62 90 VAL A N 1
ATOM 670 C CA . VAL A 1 90 ? 8.346 -8.825 -10.274 1.00 95.62 90 VAL A CA 1
ATOM 671 C C . VAL A 1 90 ? 7.378 -10.007 -10.390 1.00 95.62 90 VAL A C 1
ATOM 673 O O . VAL A 1 90 ? 7.534 -10.828 -11.291 1.00 95.62 90 VAL A O 1
ATOM 676 N N . THR A 1 91 ? 6.391 -10.132 -9.498 1.00 93.25 91 THR A N 1
ATOM 677 C CA . THR A 1 91 ? 5.368 -11.188 -9.570 1.00 93.25 91 THR A CA 1
ATOM 678 C C . THR A 1 91 ? 4.084 -10.679 -10.234 1.00 93.25 91 THR A C 1
ATOM 680 O O . THR A 1 91 ? 3.718 -9.519 -10.052 1.00 93.25 91 THR A O 1
ATOM 683 N N . PRO A 1 92 ? 3.385 -11.493 -11.040 1.00 92.50 92 PRO A N 1
ATOM 684 C CA . PRO A 1 92 ? 2.145 -11.068 -11.684 1.00 92.50 92 PRO A CA 1
ATOM 685 C C . PRO A 1 92 ? 0.964 -11.017 -10.700 1.00 92.50 92 PRO A C 1
ATOM 687 O O . PRO A 1 92 ? 0.939 -11.742 -9.706 1.00 92.50 92 PRO A O 1
ATOM 690 N N . GLY A 1 93 ? -0.048 -10.215 -11.045 1.00 91.94 93 GLY A N 1
ATOM 691 C CA . GLY A 1 93 ? -1.292 -10.074 -10.281 1.00 91.94 93 GLY A CA 1
ATOM 692 C C . GLY A 1 93 ? -1.195 -9.094 -9.104 1.00 91.94 93 GLY A C 1
ATOM 693 O O . GLY A 1 93 ? -0.164 -8.441 -8.932 1.00 91.94 93 GLY A O 1
ATOM 694 N N . PRO A 1 94 ? -2.267 -8.962 -8.299 1.00 93.75 94 PRO A N 1
ATOM 695 C CA . PRO A 1 94 ? -2.260 -8.138 -7.093 1.00 93.75 94 PRO A CA 1
ATOM 696 C C . PRO A 1 94 ? -1.189 -8.607 -6.098 1.00 93.75 94 PRO A C 1
ATOM 698 O O . PRO A 1 94 ? -0.923 -9.812 -6.026 1.00 93.75 94 PRO A O 1
ATOM 701 N N . PRO A 1 95 ? -0.597 -7.711 -5.286 1.00 95.50 95 PRO A N 1
ATOM 702 C CA . PRO A 1 95 ? 0.340 -8.118 -4.245 1.00 95.50 95 PRO A CA 1
ATOM 703 C C . PRO A 1 95 ? -0.265 -9.183 -3.335 1.00 95.50 95 PRO A C 1
ATOM 705 O O . PRO A 1 95 ? -1.437 -9.105 -2.955 1.00 95.50 95 PRO A O 1
ATOM 708 N N . ARG A 1 96 ? 0.540 -10.197 -3.017 1.00 94.75 96 ARG A N 1
ATOM 709 C CA . ARG A 1 96 ? 0.179 -11.271 -2.094 1.00 94.75 96 ARG A CA 1
ATOM 710 C C . ARG A 1 96 ? 0.655 -10.914 -0.698 1.00 94.75 96 ARG A C 1
ATOM 712 O O . ARG A 1 96 ? 1.859 -10.898 -0.447 1.00 94.75 96 ARG A O 1
ATOM 719 N N . ILE A 1 97 ? -0.291 -10.663 0.189 1.00 96.19 97 ILE A N 1
ATOM 720 C CA . ILE A 1 97 ? -0.061 -10.229 1.561 1.00 96.19 97 ILE A CA 1
ATOM 721 C C . ILE A 1 97 ? -0.310 -11.403 2.508 1.00 96.19 97 ILE A C 1
ATOM 723 O O . ILE A 1 97 ? -1.244 -12.176 2.311 1.00 96.19 97 ILE A O 1
ATOM 727 N N . CYS A 1 98 ? 0.533 -11.563 3.521 1.00 95.62 98 CYS A N 1
ATOM 728 C CA . CYS A 1 98 ? 0.326 -12.572 4.554 1.00 95.62 98 CYS A CA 1
ATOM 729 C C . CYS A 1 98 ? -0.913 -12.233 5.390 1.00 95.62 98 CYS A C 1
ATOM 731 O O . CYS A 1 98 ? -1.066 -11.085 5.821 1.00 95.62 98 CYS A O 1
ATOM 733 N N . ALA A 1 99 ? -1.771 -13.217 5.675 1.00 95.19 99 ALA A N 1
ATOM 734 C CA . ALA A 1 99 ? -2.967 -12.995 6.493 1.00 95.19 99 ALA A CA 1
ATOM 735 C C . ALA A 1 99 ? -2.608 -12.428 7.874 1.00 95.19 99 ALA A C 1
ATOM 737 O O . ALA A 1 99 ? -3.267 -11.517 8.371 1.00 95.19 99 ALA A O 1
ATOM 738 N N . SER A 1 100 ? -1.500 -12.890 8.461 1.00 93.19 100 SER A N 1
ATOM 739 C CA . SER A 1 100 ? -0.993 -12.366 9.733 1.00 93.19 100 SER A CA 1
ATOM 740 C C . SER A 1 100 ? -0.661 -10.869 9.693 1.00 93.19 100 SER A C 1
ATOM 742 O O . SER A 1 100 ? -0.904 -10.168 10.675 1.00 93.19 100 SER A O 1
ATOM 744 N N . PHE A 1 101 ? -0.160 -10.355 8.567 1.00 95.31 101 PHE A N 1
ATOM 745 C CA . PHE A 1 101 ? 0.080 -8.922 8.391 1.00 95.31 101 PHE A CA 1
ATOM 746 C C . PHE A 1 101 ? -1.233 -8.154 8.209 1.00 95.31 101 PHE A C 1
ATOM 748 O O . PHE A 1 101 ? -1.443 -7.135 8.860 1.00 95.31 101 PHE A O 1
ATOM 755 N N . CYS A 1 102 ? -2.160 -8.692 7.413 1.00 96.81 102 CYS A N 1
ATOM 756 C CA . CYS A 1 102 ? -3.497 -8.126 7.242 1.00 96.81 102 CYS A CA 1
ATOM 757 C C . CYS A 1 102 ? -4.262 -7.987 8.568 1.00 96.81 102 CYS A C 1
ATOM 759 O O . CYS A 1 102 ? -4.894 -6.961 8.815 1.00 96.81 102 CYS A O 1
ATOM 761 N N . HIS A 1 103 ? -4.173 -8.984 9.454 1.00 96.31 103 HIS A N 1
ATOM 762 C CA . HIS A 1 103 ? -4.765 -8.910 10.791 1.00 96.31 103 HIS A CA 1
ATOM 763 C C . HIS A 1 103 ? -4.180 -7.776 11.636 1.00 96.31 103 HIS A C 1
ATOM 765 O O . HIS A 1 103 ? -4.948 -7.077 12.287 1.00 96.31 103 HIS A O 1
ATOM 771 N N . ARG A 1 104 ? -2.863 -7.544 11.577 1.00 95.00 104 ARG A N 1
ATOM 772 C CA . ARG A 1 104 ? -2.210 -6.438 12.300 1.00 95.00 104 ARG A CA 1
ATOM 773 C C . ARG A 1 104 ? -2.645 -5.074 11.779 1.00 95.00 104 ARG A C 1
ATOM 775 O O . ARG A 1 104 ? -2.952 -4.191 12.571 1.00 95.00 104 ARG A O 1
ATOM 782 N N . VAL A 1 105 ? -2.721 -4.919 10.455 1.00 96.25 105 VAL A N 1
ATOM 783 C CA . VAL A 1 105 ? -3.250 -3.693 9.836 1.00 96.25 105 VAL A CA 1
ATOM 784 C C . VAL A 1 105 ? -4.676 -3.438 10.324 1.00 96.25 105 VAL A C 1
ATOM 786 O O . VAL A 1 105 ? -4.989 -2.335 10.758 1.00 96.25 105 VAL A O 1
ATOM 789 N N . PHE A 1 106 ? -5.537 -4.459 10.301 1.00 96.75 106 PHE A N 1
ATOM 790 C CA . PHE A 1 106 ? -6.920 -4.320 10.751 1.00 96.75 106 PHE A CA 1
ATOM 791 C C . PHE A 1 106 ? -7.040 -4.014 12.239 1.00 96.75 106 PHE A C 1
ATOM 793 O O . PHE A 1 106 ? -7.830 -3.154 12.598 1.00 96.75 106 PHE A O 1
ATOM 800 N N . GLU A 1 107 ? -6.263 -4.669 13.097 1.00 96.56 107 GLU A N 1
ATOM 801 C CA . GLU A 1 107 ? -6.261 -4.395 14.535 1.00 96.56 107 GLU A CA 1
ATOM 802 C C . GLU A 1 107 ? -5.935 -2.921 14.808 1.00 96.56 107 GLU A C 1
ATOM 804 O O . GLU A 1 107 ? -6.717 -2.228 15.464 1.00 96.56 107 GLU A O 1
ATOM 809 N N . ALA A 1 108 ? -4.855 -2.417 14.204 1.00 96.12 108 ALA A N 1
ATOM 810 C CA . ALA A 1 108 ? -4.427 -1.031 14.358 1.00 96.12 108 ALA A CA 1
ATOM 811 C C . ALA A 1 108 ? -5.413 -0.021 13.745 1.00 96.12 108 ALA A C 1
ATOM 813 O O . ALA A 1 108 ? -5.612 1.057 14.303 1.00 96.12 108 ALA A O 1
ATOM 814 N N . CYS A 1 109 ? -6.034 -0.361 12.611 1.00 96.31 109 CYS A N 1
ATOM 815 C CA . CYS A 1 109 ? -6.916 0.528 11.851 1.00 96.31 109 CYS A CA 1
ATOM 816 C C . CYS A 1 109 ? -8.418 0.302 12.086 1.00 96.31 109 CYS A C 1
ATOM 818 O O . CYS A 1 109 ? -9.237 0.921 11.408 1.00 96.31 109 CYS A O 1
ATOM 820 N N . SER A 1 110 ? -8.805 -0.563 13.026 1.00 95.75 110 SER A N 1
ATOM 821 C CA . SER A 1 110 ? -10.196 -1.009 13.225 1.00 95.75 110 SER A CA 1
ATOM 822 C C . SER A 1 110 ? -11.188 0.128 13.509 1.00 95.75 110 SER A C 1
ATOM 824 O O . SER A 1 110 ? -12.368 0.020 13.153 1.00 95.75 110 SER A O 1
ATOM 826 N N . THR A 1 111 ? -10.713 1.215 14.122 1.00 95.00 111 THR A N 1
ATOM 827 C CA . THR A 1 111 ? -11.480 2.428 14.451 1.00 95.00 111 THR A CA 1
ATOM 828 C C . THR A 1 111 ? -11.378 3.524 13.397 1.00 95.00 111 THR A C 1
ATOM 830 O O . THR A 1 111 ? -12.171 4.463 13.431 1.00 95.00 111 THR A O 1
ATOM 833 N N . ALA A 1 112 ? -10.428 3.422 12.466 1.00 95.19 112 ALA A N 1
ATOM 834 C CA . ALA A 1 112 ? -10.230 4.428 11.438 1.00 95.19 112 ALA A CA 1
ATOM 835 C C . ALA A 1 112 ? -11.341 4.355 10.381 1.00 95.19 112 ALA A C 1
ATOM 837 O O . ALA A 1 112 ? -11.916 3.292 10.125 1.00 95.19 112 ALA A O 1
ATOM 838 N N . TYR A 1 113 ? -11.651 5.502 9.776 1.00 93.44 113 TYR A N 1
ATOM 839 C CA . TYR A 1 113 ? -12.743 5.623 8.816 1.00 93.44 113 TYR A CA 1
ATOM 840 C C . TYR A 1 113 ? -12.297 5.266 7.401 1.00 93.44 113 TYR A C 1
ATOM 842 O O . TYR A 1 113 ? -11.366 5.855 6.845 1.00 93.44 113 TYR A O 1
ATOM 850 N N . PHE A 1 114 ? -13.040 4.351 6.792 1.00 92.75 114 PHE A N 1
ATOM 851 C CA . PHE A 1 114 ? -12.890 3.948 5.404 1.00 92.75 114 PHE A CA 1
ATOM 852 C C . PHE A 1 114 ? -14.189 4.207 4.649 1.00 92.75 114 PHE A C 1
ATOM 854 O O . PHE A 1 114 ? -15.288 4.152 5.212 1.00 92.75 114 PHE A O 1
ATOM 861 N N . SER A 1 115 ? -14.043 4.505 3.369 1.00 89.62 115 SER A N 1
ATOM 862 C CA . SER A 1 115 ? -15.116 4.498 2.390 1.00 89.62 115 SER A CA 1
ATOM 863 C C . SER A 1 115 ? -14.948 3.276 1.493 1.00 89.62 115 SER A C 1
ATOM 865 O O . SER A 1 115 ? -13.837 2.776 1.281 1.00 89.62 115 SER A O 1
ATOM 867 N N . THR A 1 116 ? -16.068 2.763 0.990 1.00 78.19 116 THR A N 1
ATOM 868 C CA . THR A 1 116 ? -16.052 1.784 -0.095 1.00 78.19 116 THR A CA 1
ATOM 869 C C . THR A 1 116 ? -16.468 2.493 -1.374 1.00 78.19 116 THR A C 1
ATOM 871 O O . THR A 1 116 ? -17.588 2.989 -1.498 1.00 78.19 116 THR A O 1
ATOM 874 N N . ASP A 1 117 ? -15.540 2.578 -2.321 1.00 67.44 117 ASP A N 1
ATOM 875 C CA . ASP A 1 117 ? -15.808 3.163 -3.632 1.00 67.44 117 ASP A CA 1
ATOM 876 C C . ASP A 1 117 ? -16.814 2.304 -4.428 1.00 67.44 117 ASP A C 1
ATOM 878 O O . ASP A 1 117 ? -16.993 1.116 -4.137 1.00 67.44 117 ASP A O 1
ATOM 882 N N . PRO A 1 118 ? -17.430 2.823 -5.511 1.00 57.69 118 PRO A N 1
ATOM 883 C CA . PRO A 1 118 ? -18.270 2.023 -6.414 1.00 57.69 118 PRO A CA 1
ATOM 884 C C . PRO A 1 118 ? -17.527 0.835 -7.059 1.00 57.69 118 PRO A C 1
ATOM 886 O O . PRO A 1 118 ? -18.157 -0.104 -7.545 1.00 57.69 118 PRO A O 1
ATOM 889 N N . THR A 1 119 ? -16.191 0.833 -7.027 1.00 62.94 119 THR A N 1
ATOM 890 C CA . THR A 1 119 ? -15.322 -0.300 -7.396 1.00 62.94 119 THR A CA 1
ATOM 891 C C . THR A 1 119 ? -15.237 -1.385 -6.308 1.00 62.94 119 THR A C 1
ATOM 893 O O . THR A 1 119 ? -14.527 -2.374 -6.495 1.00 62.94 119 THR A O 1
ATOM 896 N N . LYS A 1 120 ? -15.976 -1.221 -5.199 1.00 66.25 120 LYS A N 1
ATOM 897 C CA . LYS A 1 120 ? -15.975 -2.036 -3.972 1.00 66.25 120 LYS A CA 1
ATOM 898 C C . LYS A 1 120 ? -14.618 -2.111 -3.280 1.00 66.25 120 LYS A C 1
ATOM 900 O O . LYS A 1 120 ? -14.323 -3.110 -2.624 1.00 66.25 120 LYS A O 1
ATOM 905 N N . GLN A 1 121 ? -13.792 -1.081 -3.447 1.00 81.38 121 GLN A N 1
ATOM 906 C CA . GLN A 1 121 ? -12.478 -1.040 -2.828 1.00 81.38 121 GLN A CA 1
ATOM 907 C C . GLN A 1 121 ? -12.469 -0.158 -1.589 1.00 81.38 121 GLN A C 1
ATOM 909 O O . GLN A 1 121 ? -13.037 0.931 -1.613 1.00 81.38 121 GLN A O 1
ATOM 914 N N . ALA A 1 122 ? -11.832 -0.635 -0.519 1.00 83.94 122 ALA A N 1
ATOM 915 C CA . ALA A 1 122 ? -11.622 0.165 0.678 1.00 83.94 122 ALA A CA 1
ATOM 916 C C . ALA A 1 122 ? -10.524 1.196 0.441 1.00 83.94 122 ALA A C 1
ATOM 918 O O . ALA A 1 122 ? -9.390 0.846 0.104 1.00 83.94 122 ALA A O 1
ATOM 919 N N . SER A 1 123 ? -10.857 2.454 0.693 1.00 88.38 123 SER A N 1
ATOM 920 C CA . SER A 1 123 ? -9.906 3.557 0.776 1.00 88.38 123 SER A CA 1
ATOM 921 C C . SER A 1 123 ? -10.159 4.367 2.042 1.00 88.38 123 SER A C 1
ATOM 923 O O . SER A 1 123 ? -11.295 4.403 2.520 1.00 88.38 123 SER A O 1
ATOM 925 N N . PRO A 1 124 ? -9.139 5.030 2.610 1.00 91.75 124 PRO A N 1
ATOM 926 C CA . PRO A 1 124 ? -9.361 5.984 3.687 1.00 91.75 124 PRO A CA 1
ATOM 927 C C . PRO A 1 124 ? -10.431 7.007 3.305 1.00 91.75 124 PRO A C 1
ATOM 929 O O . PRO A 1 124 ? -10.374 7.589 2.219 1.00 91.75 124 PRO A O 1
ATOM 932 N N . CYS A 1 125 ? -11.398 7.206 4.200 1.00 90.31 125 CYS A N 1
ATOM 933 C CA . CYS A 1 125 ? -12.543 8.077 3.961 1.00 90.31 125 CYS A CA 1
ATOM 934 C C . CYS A 1 125 ? -12.095 9.531 3.781 1.00 90.31 125 CYS A C 1
ATOM 936 O O . CYS A 1 125 ? -11.404 10.104 4.629 1.00 90.31 125 CYS A O 1
ATOM 938 N N . ARG A 1 126 ? -12.528 10.153 2.688 1.00 86.06 126 ARG A N 1
ATOM 939 C CA . ARG A 1 126 ? -12.354 11.581 2.414 1.00 86.06 126 ARG A CA 1
ATOM 940 C C . ARG A 1 126 ? -13.594 12.340 2.869 1.00 86.06 126 ARG A C 1
ATOM 942 O O . ARG A 1 126 ? -14.703 11.827 2.815 1.00 86.06 126 ARG A O 1
ATOM 949 N N . GLY A 1 127 ? -13.438 13.623 3.200 1.00 78.62 127 GLY A N 1
ATOM 950 C CA . GLY A 1 127 ? -14.583 14.486 3.534 1.00 78.62 127 GLY A CA 1
ATOM 951 C C . GLY A 1 127 ? -15.608 14.666 2.400 1.00 78.62 127 GLY A C 1
ATOM 952 O O . GLY A 1 127 ? -16.691 15.183 2.641 1.00 78.62 127 GLY A O 1
ATOM 953 N N . SER A 1 128 ? -15.270 14.260 1.171 1.00 78.44 128 SER A N 1
ATOM 954 C CA . SER A 1 128 ? -16.160 14.248 0.004 1.00 78.44 128 SER A CA 1
ATOM 955 C C . SER A 1 128 ? -16.933 12.941 -0.188 1.00 78.44 128 SER A C 1
ATOM 957 O O . SER A 1 128 ? -17.779 12.877 -1.079 1.00 78.44 128 SER A O 1
ATOM 959 N N . ASP A 1 129 ? -16.614 11.893 0.571 1.00 83.94 129 ASP A N 1
ATOM 960 C CA . ASP A 1 129 ? -17.201 10.571 0.374 1.00 83.94 129 ASP A CA 1
ATOM 961 C C . ASP A 1 129 ? -18.598 10.511 1.002 1.00 83.94 129 ASP A C 1
ATOM 963 O O . ASP A 1 129 ? -18.850 11.064 2.071 1.00 83.94 129 ASP A O 1
ATOM 967 N N . PHE A 1 130 ? -19.533 9.842 0.322 1.00 78.88 130 PHE A N 1
ATOM 968 C CA . PHE A 1 130 ? -20.941 9.828 0.733 1.00 78.88 130 PHE A CA 1
ATOM 969 C C . PHE A 1 130 ? -21.227 8.851 1.882 1.00 78.88 130 PHE A C 1
ATOM 971 O O . PHE A 1 130 ? -22.094 9.116 2.713 1.00 78.88 130 PHE A O 1
ATOM 978 N N . VAL A 1 131 ? -20.512 7.721 1.936 1.00 86.94 131 VAL A N 1
ATOM 979 C CA . VAL A 1 131 ? -20.653 6.724 3.004 1.00 86.94 131 VAL A CA 1
ATOM 980 C C . VAL A 1 131 ? -19.284 6.412 3.580 1.00 86.94 131 VAL A C 1
ATOM 982 O O . VAL A 1 131 ? -18.419 5.868 2.894 1.00 86.94 131 VAL A O 1
ATOM 985 N N . CYS A 1 132 ? -19.123 6.726 4.859 1.00 90.38 132 CYS A N 1
ATOM 986 C CA . CYS A 1 132 ? -17.948 6.380 5.633 1.00 90.38 132 CYS A CA 1
ATOM 987 C C . CYS A 1 132 ? -18.363 5.627 6.885 1.00 90.38 132 CYS A C 1
ATOM 989 O O . CYS A 1 132 ? -19.369 5.948 7.514 1.00 90.38 132 CYS A O 1
ATOM 991 N N . GLY A 1 133 ? -17.558 4.639 7.234 1.00 90.69 133 GLY A N 1
ATOM 992 C CA . GLY A 1 133 ? -17.733 3.809 8.415 1.00 90.69 133 GLY A CA 1
ATOM 993 C C . GLY A 1 133 ? -16.375 3.362 8.919 1.00 90.69 133 GLY A C 1
ATOM 994 O O . GLY A 1 133 ? -15.368 3.464 8.206 1.00 90.69 133 GLY A O 1
ATOM 995 N N . ARG A 1 134 ? -16.330 2.884 10.155 1.00 93.75 134 ARG A N 1
ATOM 996 C CA . ARG A 1 134 ? -15.097 2.329 10.719 1.00 93.75 134 ARG A CA 1
ATOM 997 C C . ARG A 1 134 ? -14.717 1.057 9.973 1.00 93.75 134 ARG A C 1
ATOM 999 O O . ARG A 1 134 ? -15.592 0.330 9.512 1.00 93.75 134 ARG A O 1
ATOM 1006 N N . ALA A 1 135 ? -13.428 0.728 9.889 1.00 93.62 135 ALA A N 1
ATOM 1007 C CA . ALA A 1 135 ? -13.007 -0.535 9.269 1.00 93.62 135 ALA A CA 1
ATOM 1008 C C . ALA A 1 135 ? -13.751 -1.7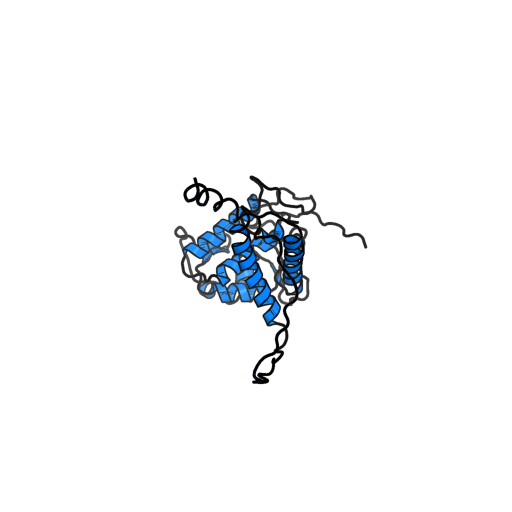47 9.862 1.00 93.62 135 ALA A C 1
ATOM 1010 O O . ALA A 1 135 ? -14.209 -2.612 9.123 1.00 93.62 135 ALA A O 1
ATOM 1011 N N . SER A 1 136 ? -13.940 -1.768 11.183 1.00 94.81 136 SER A N 1
ATOM 1012 C CA . SER A 1 136 ? -14.683 -2.823 11.890 1.00 94.81 136 SER A CA 1
ATOM 1013 C C . SER A 1 136 ? -16.191 -2.876 11.596 1.00 94.81 136 SER A C 1
ATOM 1015 O O . SER A 1 136 ? -16.831 -3.876 11.907 1.00 94.81 136 SER A O 1
ATOM 1017 N N . GLU A 1 137 ? -16.764 -1.836 10.987 1.00 92.81 137 GLU A N 1
ATOM 1018 C CA . GLU A 1 137 ? -18.158 -1.816 10.520 1.00 92.81 137 GLU A CA 1
ATOM 1019 C C . GLU A 1 137 ? -18.286 -2.355 9.089 1.00 92.81 137 GLU A C 1
ATOM 1021 O O . GLU A 1 137 ? -19.341 -2.865 8.715 1.00 92.81 137 GLU A O 1
ATOM 1026 N N . TRP A 1 138 ? -17.216 -2.265 8.292 1.00 88.00 138 TRP A N 1
ATOM 1027 C CA . TRP A 1 138 ? -17.190 -2.740 6.908 1.00 88.00 138 TRP A CA 1
ATOM 1028 C C . TRP A 1 138 ? -16.810 -4.209 6.774 1.00 88.00 138 TRP A C 1
ATOM 1030 O O . TRP A 1 138 ? -17.311 -4.884 5.878 1.00 88.00 138 TRP A O 1
ATOM 1040 N N . VAL A 1 139 ? -15.893 -4.683 7.619 1.00 93.75 139 VAL A N 1
ATOM 1041 C CA . VAL A 1 139 ? -15.303 -6.020 7.506 1.00 93.75 139 VAL A CA 1
ATOM 1042 C C . VAL A 1 139 ? -15.160 -6.690 8.861 1.00 93.75 139 VAL A C 1
ATOM 1044 O O . VAL A 1 139 ? -14.919 -6.043 9.879 1.00 93.75 139 VAL A O 1
ATOM 1047 N N . ALA A 1 140 ? -15.259 -8.016 8.866 1.00 93.19 140 ALA A N 1
ATOM 1048 C CA . ALA A 1 140 ? -15.190 -8.808 10.088 1.00 93.19 140 ALA A CA 1
ATOM 1049 C C . ALA A 1 140 ? -13.749 -9.057 10.563 1.00 93.19 140 ALA A C 1
ATOM 1051 O O . ALA A 1 140 ? -13.526 -9.356 11.737 1.00 93.19 140 ALA A O 1
ATOM 1052 N N . ASN A 1 141 ? -12.767 -9.018 9.657 1.00 95.50 141 ASN A N 1
ATOM 1053 C CA . ASN A 1 141 ? -11.376 -9.340 9.966 1.00 95.50 141 ASN A CA 1
ATOM 1054 C C . ASN A 1 141 ? -10.381 -8.726 8.965 1.00 95.50 141 ASN A C 1
ATOM 1056 O O . ASN A 1 141 ? -10.752 -8.174 7.931 1.00 95.50 141 ASN A O 1
ATOM 1060 N N . GLY A 1 142 ? -9.086 -8.867 9.262 1.00 95.38 142 GLY A N 1
ATOM 1061 C CA . GLY A 1 142 ? -8.027 -8.287 8.439 1.00 95.38 142 GLY A CA 1
ATOM 1062 C C . GLY A 1 142 ? -7.852 -8.903 7.056 1.00 95.38 142 GLY A C 1
ATOM 1063 O O . GLY A 1 142 ? -7.542 -8.174 6.117 1.00 95.38 142 GLY A O 1
ATOM 1064 N N . THR A 1 143 ? -8.094 -10.203 6.883 1.00 96.00 143 THR A N 1
ATOM 1065 C CA . THR A 1 143 ? -8.065 -10.828 5.549 1.00 96.00 143 THR A CA 1
ATOM 1066 C C . THR A 1 143 ? -9.085 -10.171 4.627 1.00 96.00 143 THR A C 1
ATOM 1068 O O . THR A 1 143 ? -8.768 -9.824 3.490 1.00 96.00 143 THR A O 1
ATOM 1071 N N . GLU A 1 144 ? -10.294 -9.940 5.138 1.00 95.00 144 GLU A N 1
ATOM 1072 C CA . GLU A 1 144 ? -11.338 -9.238 4.404 1.00 95.00 144 GLU A CA 1
ATOM 1073 C C . GLU A 1 144 ? -10.949 -7.777 4.132 1.00 95.00 144 GLU A C 1
ATOM 1075 O O . GLU A 1 144 ? -11.075 -7.349 2.986 1.00 95.00 144 GLU A O 1
ATOM 1080 N N . LEU A 1 145 ? -10.366 -7.061 5.111 1.00 95.12 145 LEU A N 1
ATOM 1081 C CA . LEU A 1 145 ? -9.831 -5.703 4.911 1.00 95.12 145 LEU A CA 1
ATOM 1082 C C . LEU A 1 145 ? -8.850 -5.647 3.731 1.00 95.12 145 LEU A C 1
ATOM 1084 O O . LEU A 1 145 ? -9.004 -4.822 2.836 1.00 95.12 145 LEU A O 1
ATOM 1088 N N . CYS A 1 146 ? -7.857 -6.538 3.703 1.00 96.00 146 CYS A N 1
ATOM 1089 C CA . CYS A 1 146 ? -6.881 -6.602 2.616 1.00 96.00 146 CYS A CA 1
ATOM 1090 C C . CYS A 1 146 ? -7.529 -6.929 1.264 1.00 96.00 146 CYS A C 1
ATOM 1092 O O . CYS A 1 146 ? -7.157 -6.343 0.246 1.00 96.00 146 CYS A O 1
ATOM 1094 N N . HIS A 1 147 ? -8.502 -7.843 1.235 1.00 94.38 147 HIS A N 1
ATOM 1095 C CA . HIS A 1 147 ? -9.211 -8.190 0.006 1.00 94.38 147 HIS A CA 1
ATOM 1096 C C . HIS A 1 147 ? -10.001 -7.017 -0.560 1.00 94.38 147 HIS A C 1
ATOM 1098 O O . HIS A 1 147 ? -9.865 -6.712 -1.748 1.00 94.38 147 HIS A O 1
ATOM 1104 N N . ILE A 1 148 ? -10.785 -6.331 0.274 1.00 92.81 148 ILE A N 1
ATOM 1105 C CA . ILE A 1 148 ? -11.518 -5.151 -0.181 1.00 92.81 148 ILE A CA 1
ATOM 1106 C C . ILE A 1 148 ? -10.561 -3.992 -0.473 1.00 92.81 148 ILE A C 1
ATOM 1108 O O . ILE A 1 148 ? -10.818 -3.211 -1.371 1.00 92.81 148 ILE A O 1
ATOM 1112 N N . ALA A 1 149 ? -9.387 -3.920 0.151 1.00 93.19 149 ALA A N 1
ATOM 1113 C CA . ALA A 1 149 ? -8.324 -2.995 -0.245 1.00 93.19 149 ALA A CA 1
ATOM 1114 C C . ALA A 1 149 ? -7.587 -3.424 -1.536 1.00 93.19 149 ALA A C 1
ATOM 1116 O O . ALA A 1 149 ? -6.551 -2.858 -1.876 1.00 93.19 149 ALA A O 1
ATOM 1117 N N . GLY A 1 150 ? -8.081 -4.416 -2.285 1.00 93.19 150 GLY A N 1
ATOM 1118 C CA . GLY A 1 150 ? -7.565 -4.793 -3.606 1.00 93.19 150 GLY A CA 1
ATOM 1119 C C . GLY A 1 150 ? -6.317 -5.681 -3.595 1.00 93.19 150 GLY A C 1
ATOM 1120 O O . GLY A 1 150 ? -5.660 -5.811 -4.631 1.00 93.19 150 GLY A O 1
ATOM 1121 N N . PHE A 1 151 ? -5.981 -6.292 -2.459 1.00 95.06 151 PHE A N 1
ATOM 1122 C CA . PHE A 1 151 ? -4.862 -7.224 -2.330 1.00 95.06 151 PHE A CA 1
ATOM 1123 C C . PHE A 1 151 ? -5.305 -8.689 -2.430 1.00 95.06 151 PHE A C 1
ATOM 1125 O O . PHE A 1 151 ? -6.459 -9.053 -2.186 1.00 95.06 151 PHE A O 1
ATOM 1132 N N . SER A 1 152 ? -4.353 -9.563 -2.762 1.00 94.81 152 SER A N 1
ATOM 1133 C CA . SER A 1 152 ? -4.520 -11.007 -2.578 1.00 94.81 152 SER A CA 1
ATOM 1134 C C . SER A 1 152 ? -3.938 -11.418 -1.227 1.00 94.81 152 SER A C 1
ATOM 1136 O O . SER A 1 152 ? -2.927 -10.862 -0.802 1.00 94.81 152 SER A O 1
ATOM 1138 N N . VAL A 1 153 ? -4.562 -12.381 -0.548 1.00 95.44 153 VAL A N 1
ATOM 1139 C CA . VAL A 1 153 ? -4.143 -12.816 0.792 1.00 95.44 153 VAL A CA 1
ATOM 1140 C C . VAL A 1 153 ? -3.693 -14.271 0.752 1.00 95.44 153 VAL A C 1
ATOM 1142 O O . VAL A 1 153 ? -4.346 -15.115 0.136 1.00 95.44 153 VAL A O 1
ATOM 1145 N N . ASP A 1 154 ? -2.562 -14.559 1.390 1.00 93.19 154 ASP A N 1
ATOM 1146 C CA . ASP A 1 154 ? -2.129 -15.921 1.693 1.00 93.19 154 ASP A CA 1
ATOM 1147 C C . ASP A 1 154 ? -2.561 -16.290 3.114 1.00 93.19 154 ASP A C 1
ATOM 1149 O O . ASP A 1 154 ? -2.034 -15.758 4.088 1.00 93.19 154 ASP A O 1
ATOM 1153 N N . ASN A 1 155 ? -3.547 -17.182 3.225 1.00 84.50 155 ASN A N 1
ATOM 1154 C CA . ASN 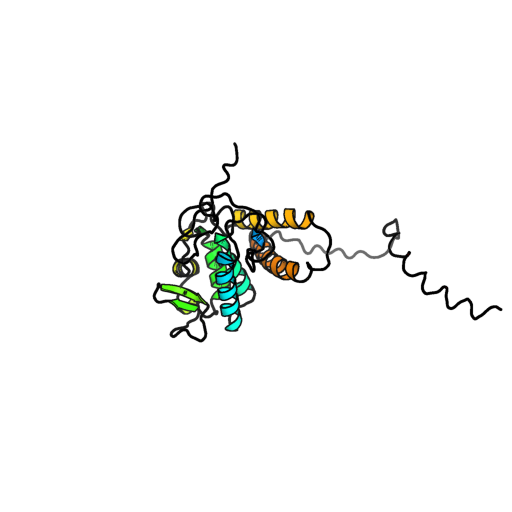A 1 155 ? -4.157 -17.557 4.504 1.00 84.50 155 ASN A CA 1
ATOM 1155 C C . ASN A 1 155 ? -3.285 -18.483 5.351 1.00 84.50 155 ASN A C 1
ATOM 1157 O O . ASN A 1 155 ? -3.470 -18.560 6.562 1.00 84.50 155 ASN A O 1
ATOM 1161 N N . GLU A 1 156 ? -2.377 -19.227 4.723 1.00 75.44 156 GLU A N 1
ATOM 1162 C CA . GLU A 1 156 ? -1.599 -20.247 5.425 1.00 75.44 156 GLU A CA 1
ATOM 1163 C C . GLU A 1 156 ? -0.191 -19.756 5.783 1.00 75.44 156 GLU A C 1
ATOM 1165 O O . GLU A 1 156 ? 0.555 -20.489 6.431 1.00 75.44 156 GLU A O 1
ATOM 1170 N N . ASP A 1 157 ? 0.186 -18.547 5.340 1.00 71.00 157 ASP A N 1
ATOM 1171 C CA . ASP A 1 157 ? 1.552 -18.005 5.401 1.00 71.00 157 ASP A CA 1
ATOM 1172 C C . ASP A 1 157 ? 2.610 -19.030 4.905 1.00 71.00 157 ASP A C 1
ATOM 1174 O O . ASP A 1 157 ? 3.765 -19.028 5.339 1.00 71.00 157 ASP A O 1
ATOM 1178 N N . ARG A 1 158 ? 2.201 -19.964 4.025 1.00 62.84 158 ARG A N 1
ATOM 1179 C CA . ARG A 1 158 ? 3.010 -21.111 3.568 1.00 62.84 158 ARG A CA 1
ATOM 1180 C C . ARG A 1 158 ? 3.888 -20.764 2.377 1.00 62.84 158 ARG A C 1
ATOM 1182 O O . ARG A 1 158 ? 4.943 -21.376 2.203 1.00 62.84 158 ARG A O 1
ATOM 1189 N N . LEU A 1 159 ? 3.456 -19.822 1.540 1.00 65.75 159 LEU A N 1
ATOM 1190 C CA . LEU A 1 159 ? 4.267 -19.277 0.457 1.00 65.75 159 LEU A CA 1
ATOM 1191 C C . LEU A 1 159 ? 4.967 -18.003 0.942 1.00 65.75 159 LEU A C 1
ATOM 1193 O O . LEU A 1 159 ? 4.587 -17.398 1.941 1.00 65.75 159 LEU A O 1
ATOM 1197 N N . SER A 1 160 ? 6.010 -17.564 0.234 1.00 81.19 160 SER A N 1
ATOM 1198 C CA . SER A 1 160 ? 6.635 -16.270 0.516 1.00 81.19 160 SER A CA 1
ATOM 1199 C C . SER A 1 160 ? 5.656 -15.136 0.167 1.00 81.19 160 SER A C 1
ATOM 1201 O O . SER A 1 160 ? 5.573 -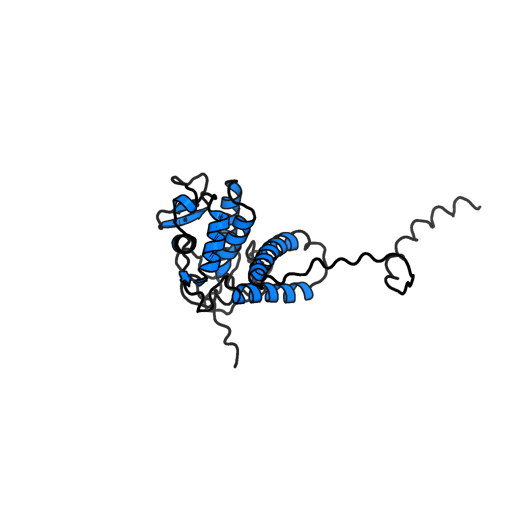14.725 -0.992 1.00 81.19 160 SER A O 1
ATOM 1203 N N . CYS A 1 161 ? 4.892 -14.669 1.153 1.00 91.69 161 CYS A N 1
ATOM 1204 C CA . CYS A 1 161 ? 3.994 -13.518 1.074 1.00 91.69 161 CYS A CA 1
ATOM 1205 C C . CYS A 1 161 ? 4.631 -12.270 1.707 1.00 91.69 161 CYS A C 1
ATOM 1207 O O . CYS A 1 161 ? 5.563 -12.349 2.515 1.00 91.69 161 CYS A O 1
ATOM 1209 N N . TYR A 1 162 ? 4.140 -11.098 1.314 1.00 93.88 162 TYR A N 1
ATOM 1210 C CA . TYR A 1 162 ? 4.593 -9.823 1.856 1.00 93.88 162 TYR A CA 1
ATOM 1211 C C . TYR A 1 162 ? 4.050 -9.599 3.273 1.00 93.88 162 TYR A C 1
ATOM 1213 O O . TYR A 1 162 ? 2.899 -9.928 3.559 1.00 93.88 162 TYR A O 1
ATOM 1221 N N . GLY A 1 163 ? 4.871 -9.027 4.157 1.00 89.88 163 GLY A N 1
ATOM 1222 C CA . GLY A 1 163 ? 4.501 -8.764 5.555 1.00 89.88 163 GLY A CA 1
ATOM 1223 C C . GLY A 1 163 ? 4.709 -9.952 6.503 1.00 89.88 163 GLY A C 1
ATOM 1224 O O . GLY A 1 163 ? 4.530 -9.821 7.712 1.00 89.88 163 GLY A O 1
ATOM 1225 N N . GLY A 1 164 ? 5.140 -11.105 5.985 1.00 86.81 164 GLY A N 1
ATOM 1226 C CA . GLY A 1 164 ? 5.591 -12.236 6.797 1.00 86.81 164 GLY A CA 1
ATOM 1227 C C . GLY A 1 164 ? 6.988 -11.997 7.373 1.00 86.81 164 GLY A C 1
ATOM 1228 O O . GLY A 1 164 ? 7.746 -11.176 6.857 1.00 86.81 164 GLY A O 1
ATOM 1229 N N . LYS A 1 165 ? 7.376 -12.758 8.405 1.00 82.25 165 LYS A N 1
ATOM 1230 C CA . LYS A 1 165 ? 8.661 -12.581 9.115 1.00 82.25 165 LYS A CA 1
ATOM 1231 C C . LYS A 1 165 ? 9.866 -12.499 8.170 1.00 82.25 165 LYS A C 1
ATOM 1233 O O . LYS A 1 165 ? 10.610 -11.531 8.216 1.00 82.25 165 LYS A O 1
ATOM 1238 N N . ALA A 1 166 ? 10.005 -13.458 7.256 1.00 81.00 166 ALA A N 1
ATOM 1239 C CA . ALA A 1 166 ? 11.115 -13.476 6.302 1.00 81.00 166 ALA A CA 1
ATOM 1240 C C . ALA A 1 166 ? 11.113 -12.268 5.342 1.00 81.00 166 ALA A C 1
ATOM 1242 O O . ALA A 1 166 ? 12.177 -11.779 4.965 1.00 81.00 166 ALA A O 1
ATOM 1243 N N . SER A 1 167 ? 9.928 -11.777 4.957 1.00 83.56 167 SER A N 1
ATOM 1244 C CA . SER A 1 167 ? 9.779 -10.577 4.123 1.00 83.56 167 SER A CA 1
ATOM 1245 C C . SER A 1 167 ? 10.202 -9.327 4.900 1.00 83.56 167 SER A C 1
ATOM 1247 O O . SER A 1 167 ? 11.032 -8.562 4.413 1.00 83.56 167 SER A O 1
ATOM 1249 N N . LEU A 1 168 ? 9.723 -9.165 6.134 1.00 83.69 168 LEU A N 1
ATOM 1250 C CA . LEU A 1 168 ? 10.072 -8.035 6.998 1.00 83.69 168 LEU A CA 1
ATOM 1251 C C . LEU A 1 168 ? 11.558 -8.032 7.397 1.00 83.69 168 LEU A C 1
ATOM 1253 O O . LEU A 1 168 ? 12.200 -6.983 7.363 1.00 83.69 168 LEU A O 1
ATOM 1257 N N . ASP A 1 169 ? 12.139 -9.200 7.681 1.00 81.06 169 ASP A N 1
ATOM 1258 C CA . ASP A 1 169 ? 13.572 -9.359 7.960 1.00 81.06 169 ASP A CA 1
ATOM 1259 C C . ASP A 1 169 ? 14.427 -8.943 6.751 1.00 81.06 169 ASP A C 1
ATOM 1261 O O . ASP A 1 169 ? 15.446 -8.255 6.888 1.00 81.06 169 ASP A O 1
ATOM 1265 N N . HIS A 1 170 ? 14.006 -9.316 5.539 1.00 80.75 170 HIS A N 1
ATOM 1266 C CA . HIS A 1 170 ? 14.676 -8.905 4.307 1.00 80.75 170 HIS A CA 1
ATOM 1267 C C . HIS A 1 170 ? 14.610 -7.382 4.101 1.00 80.75 170 HIS A C 1
ATOM 1269 O O . HIS A 1 170 ? 15.607 -6.759 3.732 1.00 80.75 170 HIS A O 1
ATOM 1275 N N . ILE A 1 171 ? 13.463 -6.765 4.388 1.00 83.31 171 ILE A N 1
ATOM 1276 C CA . ILE A 1 171 ? 13.280 -5.311 4.318 1.00 83.31 171 ILE A CA 1
ATOM 1277 C C . ILE A 1 171 ? 14.203 -4.600 5.323 1.00 83.31 171 ILE A C 1
ATOM 1279 O O . ILE A 1 171 ? 14.978 -3.718 4.941 1.00 83.31 171 ILE A O 1
ATOM 1283 N N . ALA A 1 172 ? 14.203 -5.039 6.584 1.00 81.25 172 ALA A N 1
ATOM 1284 C CA . ALA A 1 172 ? 15.021 -4.451 7.643 1.00 81.25 172 ALA A CA 1
ATOM 1285 C C . ALA A 1 172 ? 16.532 -4.584 7.370 1.00 81.25 172 ALA A C 1
ATOM 1287 O O . ALA A 1 172 ? 17.305 -3.653 7.607 1.00 81.25 172 ALA A O 1
ATOM 1288 N N . THR A 1 173 ? 16.980 -5.730 6.850 1.00 77.56 173 THR A N 1
ATOM 1289 C CA . THR A 1 173 ? 18.398 -5.962 6.513 1.00 77.56 173 THR A CA 1
ATOM 1290 C C . THR A 1 173 ? 18.844 -5.191 5.267 1.00 77.56 173 THR A C 1
ATOM 1292 O O . THR A 1 173 ? 19.950 -4.639 5.244 1.00 77.56 173 THR A O 1
ATOM 1295 N N . SER A 1 174 ? 17.979 -5.076 4.253 1.00 73.56 174 SER A N 1
ATOM 1296 C CA . SER A 1 174 ? 18.217 -4.225 3.081 1.00 73.56 174 SER A CA 1
ATOM 1297 C C . SER A 1 174 ? 18.412 -2.758 3.482 1.00 73.56 174 SER A C 1
ATOM 1299 O O . SER A 1 174 ? 19.269 -2.074 2.922 1.00 73.56 174 SER A O 1
ATOM 1301 N N . TRP A 1 175 ? 17.687 -2.278 4.493 1.00 69.56 175 TRP A N 1
ATOM 1302 C CA . TRP A 1 175 ? 17.864 -0.919 5.004 1.00 69.56 175 TRP A CA 1
ATOM 1303 C C . TRP A 1 175 ? 19.121 -0.739 5.869 1.00 69.56 175 TRP A C 1
ATOM 1305 O O . TRP A 1 175 ? 19.862 0.215 5.667 1.00 69.56 175 TRP A O 1
ATOM 1315 N N . LYS A 1 176 ? 19.452 -1.674 6.769 1.00 68.81 176 LYS A N 1
ATOM 1316 C CA . LYS A 1 176 ? 20.676 -1.567 7.600 1.00 68.81 176 LYS A CA 1
ATOM 1317 C C . LYS A 1 176 ? 21.963 -1.550 6.773 1.00 68.81 176 LYS A C 1
ATOM 1319 O O . LYS A 1 176 ? 22.825 -0.704 6.974 1.00 68.81 176 LYS A O 1
ATOM 1324 N N . SER A 1 177 ? 22.047 -2.412 5.758 1.00 60.50 177 SER A N 1
ATOM 1325 C CA . SER A 1 177 ? 23.146 -2.366 4.775 1.00 60.50 177 SER A CA 1
ATOM 1326 C C . SER A 1 177 ? 23.161 -1.071 3.949 1.00 60.50 177 SER A C 1
ATOM 1328 O O . SER A 1 177 ? 24.101 -0.802 3.192 1.00 60.50 177 SER A O 1
ATOM 1330 N N . SER A 1 178 ? 22.101 -0.267 4.066 1.00 56.25 178 SER A N 1
ATOM 1331 C CA . SER A 1 178 ? 21.977 1.023 3.422 1.00 56.25 178 SER A CA 1
ATOM 1332 C C . SER A 1 178 ? 22.481 2.197 4.243 1.00 56.25 178 SER A C 1
ATOM 1334 O O . SER A 1 178 ? 23.183 3.040 3.680 1.00 56.25 178 SER A O 1
ATOM 1336 N N . SER A 1 179 ? 22.207 2.223 5.540 1.00 56.41 179 SER A N 1
ATOM 1337 C CA . SER A 1 179 ? 22.693 3.273 6.436 1.00 56.41 179 SER A CA 1
ATOM 1338 C C . SER A 1 179 ? 24.202 3.182 6.696 1.00 56.41 179 SER A C 1
ATOM 1340 O O . SER A 1 179 ? 24.870 4.206 6.766 1.00 56.41 179 SER A O 1
ATOM 1342 N N . GLU A 1 180 ? 24.797 1.984 6.695 1.00 54.81 180 GLU A N 1
ATOM 1343 C CA . GLU A 1 180 ? 26.255 1.812 6.865 1.00 54.81 180 GLU A CA 1
ATOM 1344 C C . GLU A 1 180 ? 27.103 2.325 5.673 1.00 54.81 180 GLU A C 1
ATOM 1346 O O . GLU A 1 180 ? 28.333 2.299 5.729 1.00 54.81 180 GLU A O 1
ATOM 1351 N N . GLY A 1 181 ? 26.471 2.800 4.589 1.00 46.88 181 GLY A N 1
ATOM 1352 C CA . GLY A 1 181 ? 27.131 3.194 3.339 1.00 46.88 181 GLY A CA 1
ATOM 1353 C C . GLY A 1 181 ? 27.160 4.691 2.988 1.00 46.88 181 GLY A C 1
ATOM 1354 O O . GLY A 1 181 ? 27.543 4.989 1.856 1.00 46.88 181 GLY A O 1
ATOM 1355 N N . SER A 1 182 ? 26.764 5.621 3.873 1.00 40.00 182 SER A N 1
ATOM 1356 C CA . SER A 1 182 ? 26.580 7.050 3.515 1.00 40.00 182 SER A CA 1
ATOM 1357 C C . SER A 1 182 ? 27.133 8.039 4.571 1.00 40.00 182 SER A C 1
ATOM 1359 O O . SER A 1 182 ? 26.917 7.836 5.758 1.00 40.00 182 SER A O 1
ATOM 1361 N N . LEU A 1 183 ? 27.835 9.105 4.135 1.00 41.97 183 LEU A N 1
ATOM 1362 C CA . LEU A 1 183 ? 28.153 10.371 4.851 1.00 41.97 183 LEU A CA 1
ATOM 1363 C C . LEU A 1 183 ? 28.396 11.499 3.808 1.00 41.97 183 LEU A C 1
ATOM 1365 O O . LEU A 1 183 ? 28.871 11.153 2.718 1.00 41.97 183 LEU A O 1
ATOM 1369 N N . PRO A 1 184 ? 28.246 12.816 4.120 1.00 49.09 184 PRO A N 1
ATOM 1370 C CA . PRO A 1 184 ? 27.674 13.448 5.323 1.00 49.09 184 PRO A CA 1
ATOM 1371 C C . PRO A 1 184 ? 26.381 14.271 5.058 1.00 49.09 184 PRO A C 1
ATOM 1373 O O . PRO A 1 184 ? 26.361 15.118 4.171 1.00 49.09 184 PRO A O 1
ATOM 1376 N N . ALA A 1 185 ? 25.313 14.027 5.829 1.00 50.72 185 ALA A N 1
ATOM 1377 C CA . ALA A 1 185 ? 24.869 14.780 7.015 1.00 50.72 185 ALA A CA 1
ATOM 1378 C C . ALA A 1 185 ? 24.830 16.319 6.944 1.00 50.72 185 ALA A C 1
ATOM 1380 O O . ALA A 1 185 ? 25.641 16.939 7.618 1.00 50.72 185 ALA A O 1
ATOM 1381 N N . GLU A 1 186 ? 23.874 16.906 6.213 1.00 43.97 186 GLU A N 1
ATOM 1382 C CA . GLU A 1 186 ? 23.265 18.216 6.565 1.00 43.97 186 GLU A CA 1
ATOM 1383 C C . GLU A 1 186 ? 21.768 18.303 6.155 1.00 43.97 186 GLU A C 1
ATOM 1385 O O . GLU A 1 186 ? 21.038 19.111 6.716 1.00 43.97 186 GLU A O 1
ATOM 1390 N N . GLU A 1 187 ? 21.272 17.435 5.252 1.00 45.34 187 GLU A N 1
ATOM 1391 C CA . GLU A 1 187 ? 19.851 17.391 4.816 1.00 45.34 187 GLU A CA 1
ATOM 1392 C C . GLU A 1 187 ? 19.104 16.096 5.224 1.00 45.34 187 GLU A C 1
ATOM 1394 O O . GLU A 1 187 ? 17.921 15.946 4.939 1.00 45.34 187 GLU A O 1
ATOM 1399 N N . GLU A 1 188 ? 19.786 15.142 5.872 1.00 48.59 188 GLU A N 1
ATOM 1400 C CA . GLU A 1 188 ? 19.282 13.778 6.143 1.00 48.59 188 GLU A CA 1
ATOM 1401 C C . GLU A 1 188 ? 18.499 13.649 7.469 1.00 48.59 188 GLU A C 1
ATOM 1403 O O . GLU A 1 188 ? 17.847 12.632 7.692 1.00 48.59 188 GLU A O 1
ATOM 1408 N N . GLU A 1 189 ? 18.528 14.662 8.342 1.00 47.31 189 GLU A N 1
ATOM 1409 C CA . GLU A 1 189 ? 18.047 14.530 9.730 1.00 47.31 189 GLU A CA 1
ATOM 1410 C C . GLU A 1 189 ? 16.517 14.397 9.853 1.00 47.31 189 GLU A C 1
ATOM 1412 O O . GLU A 1 189 ? 16.054 13.629 10.689 1.00 47.31 189 GLU A O 1
ATOM 1417 N N . GLU A 1 190 ? 15.721 15.059 9.003 1.00 48.53 190 GLU A N 1
ATOM 1418 C CA . GLU A 1 190 ? 14.250 14.910 9.016 1.00 48.53 190 GLU A CA 1
ATOM 1419 C C . GLU A 1 190 ? 13.780 13.664 8.236 1.00 48.53 190 GLU A C 1
ATOM 1421 O O . GLU A 1 190 ? 12.768 13.051 8.572 1.00 48.53 190 GLU A O 1
ATOM 1426 N N . GLU A 1 191 ? 14.526 13.252 7.203 1.00 52.69 191 GLU A N 1
ATOM 1427 C CA . GLU A 1 191 ? 14.170 12.116 6.339 1.00 52.69 191 GLU A CA 1
ATOM 1428 C C . GLU A 1 191 ? 14.456 10.752 6.993 1.00 52.69 191 GLU A C 1
ATOM 1430 O O . GLU A 1 191 ? 13.772 9.770 6.697 1.00 52.69 191 GLU A O 1
ATOM 1435 N N . GLU A 1 192 ? 15.448 10.681 7.888 1.00 56.19 192 GLU A N 1
ATOM 1436 C CA . GLU A 1 192 ? 15.748 9.474 8.663 1.00 56.19 192 GLU A CA 1
ATOM 1437 C C . GLU A 1 192 ? 14.684 9.174 9.727 1.00 56.19 192 GLU A C 1
ATOM 1439 O O . GLU A 1 192 ? 14.477 8.003 10.044 1.00 56.19 192 GLU A O 1
ATOM 1444 N N . GLU A 1 193 ? 13.986 10.177 10.269 1.00 57.59 193 GLU A N 1
ATOM 1445 C CA . GLU A 1 193 ? 13.037 9.978 11.374 1.00 57.59 193 GLU A CA 1
ATOM 1446 C C . GLU A 1 193 ? 11.780 9.199 10.959 1.00 57.59 193 GLU A C 1
ATOM 1448 O O . GLU A 1 193 ? 11.369 8.277 11.669 1.00 57.59 193 GLU A O 1
ATOM 1453 N N . GLU A 1 194 ? 11.188 9.512 9.802 1.00 58.69 194 GLU A N 1
ATOM 1454 C CA . GLU A 1 194 ? 9.983 8.835 9.295 1.00 58.69 194 GLU A CA 1
ATOM 1455 C C . GLU A 1 194 ? 10.289 7.386 8.873 1.00 58.69 194 GLU A C 1
ATOM 1457 O O . GLU A 1 194 ? 9.589 6.447 9.266 1.00 58.69 194 GLU A O 1
ATOM 1462 N N . GLU A 1 195 ? 11.405 7.166 8.167 1.00 63.75 195 GLU A N 1
ATOM 1463 C CA . GLU A 1 195 ? 11.871 5.816 7.832 1.00 63.75 195 GLU A CA 1
ATOM 1464 C C . GLU A 1 195 ? 12.223 5.011 9.088 1.00 63.75 195 GLU A C 1
ATOM 1466 O O . GLU A 1 195 ? 11.849 3.838 9.203 1.00 63.75 195 GLU A O 1
ATOM 1471 N N . ALA A 1 196 ? 12.910 5.631 10.053 1.00 63.75 196 ALA A N 1
ATOM 1472 C CA . ALA A 1 196 ? 13.220 5.006 11.331 1.00 63.75 196 ALA A CA 1
ATOM 1473 C C . ALA A 1 196 ? 11.944 4.656 12.099 1.00 63.75 196 ALA A C 1
ATOM 1475 O O . ALA A 1 196 ? 11.899 3.607 12.735 1.00 63.75 196 ALA A O 1
ATOM 1476 N N . SER A 1 197 ? 10.900 5.480 12.022 1.00 66.06 197 SER A N 1
ATOM 1477 C CA . SER A 1 197 ? 9.606 5.214 12.647 1.00 66.06 197 SER A CA 1
ATOM 1478 C C . SER A 1 197 ? 8.946 3.952 12.077 1.00 66.06 197 SER A C 1
ATOM 1480 O O . SER A 1 197 ? 8.642 3.024 12.831 1.00 66.06 197 SER A O 1
ATOM 1482 N N . ILE A 1 198 ? 8.843 3.833 10.747 1.00 66.88 198 ILE A N 1
ATOM 1483 C CA . ILE A 1 198 ? 8.316 2.625 10.081 1.00 66.88 198 ILE A CA 1
ATOM 1484 C C . ILE A 1 198 ? 9.177 1.397 10.411 1.00 66.88 198 ILE A C 1
ATOM 1486 O O . ILE A 1 198 ? 8.667 0.299 10.633 1.00 66.88 198 ILE A O 1
ATOM 1490 N N . LEU A 1 199 ? 10.496 1.556 10.492 1.00 67.88 199 LEU A N 1
ATOM 1491 C CA . LEU A 1 199 ? 11.401 0.463 10.844 1.00 67.88 199 LEU A CA 1
ATOM 1492 C C . LEU A 1 199 ? 11.326 0.051 12.309 1.00 67.88 199 LEU A C 1
ATOM 1494 O O . LEU A 1 199 ? 11.542 -1.123 12.603 1.00 67.88 199 LEU A O 1
ATOM 1498 N N . ARG A 1 200 ? 11.031 0.977 13.224 1.00 71.62 200 ARG A N 1
ATOM 1499 C CA . ARG A 1 200 ? 10.776 0.665 14.636 1.00 71.62 200 ARG A CA 1
ATOM 1500 C C . ARG A 1 200 ? 9.518 -0.169 14.768 1.00 71.62 200 ARG A C 1
ATOM 1502 O O . ARG A 1 200 ? 9.587 -1.205 15.420 1.00 71.62 200 ARG A O 1
ATOM 1509 N N . VAL A 1 201 ? 8.456 0.218 14.059 1.00 68.38 201 VAL A N 1
ATOM 1510 C CA . VAL A 1 201 ? 7.242 -0.589 13.907 1.00 68.38 201 VAL A CA 1
ATOM 1511 C C . VAL A 1 201 ? 7.641 -1.980 13.400 1.00 68.38 201 VAL A C 1
ATOM 1513 O O . VAL A 1 201 ? 7.474 -2.963 14.115 1.00 68.38 201 VAL A O 1
ATOM 1516 N N . ILE A 1 202 ? 8.295 -2.096 12.239 1.00 69.44 202 ILE A N 1
ATOM 1517 C CA . ILE A 1 202 ? 8.728 -3.401 11.699 1.00 69.44 202 ILE A CA 1
ATOM 1518 C C . ILE A 1 202 ? 9.561 -4.212 12.714 1.00 69.44 202 ILE A C 1
ATOM 1520 O O . ILE A 1 202 ? 9.338 -5.413 12.864 1.00 69.44 202 ILE A O 1
ATOM 1524 N N . ALA A 1 203 ? 10.504 -3.589 13.424 1.00 67.00 203 ALA A N 1
ATOM 1525 C CA . ALA A 1 203 ? 11.388 -4.258 14.377 1.00 67.00 203 ALA A CA 1
ATOM 1526 C C . ALA A 1 203 ? 10.661 -4.763 15.633 1.00 67.00 203 ALA A C 1
ATOM 1528 O O . ALA A 1 203 ? 10.929 -5.882 16.073 1.00 67.00 203 ALA A O 1
ATOM 1529 N N . GLU A 1 204 ? 9.739 -3.975 16.187 1.00 72.38 204 GLU A N 1
ATOM 1530 C CA . GLU A 1 204 ? 8.861 -4.381 17.289 1.00 72.38 204 GLU A CA 1
ATOM 1531 C C . GLU A 1 204 ? 8.059 -5.628 16.898 1.00 72.38 204 GLU A C 1
ATOM 1533 O O . GLU A 1 204 ? 8.077 -6.655 17.579 1.00 72.38 204 GLU A O 1
ATOM 1538 N N . TRP A 1 205 ? 7.473 -5.592 15.705 1.00 60.38 205 TRP A N 1
ATOM 1539 C CA . TRP A 1 205 ? 6.616 -6.646 15.178 1.00 60.38 205 TRP A CA 1
ATOM 1540 C C . TRP A 1 205 ? 7.356 -7.925 14.760 1.00 60.38 205 TRP A C 1
ATOM 1542 O O . TRP A 1 205 ? 6.757 -9.008 14.792 1.00 60.38 205 TRP A O 1
ATOM 1552 N N . VAL A 1 206 ? 8.628 -7.820 14.360 1.00 59.06 206 VAL A N 1
ATOM 1553 C CA . VAL A 1 206 ? 9.538 -8.959 14.126 1.00 59.06 206 VAL A CA 1
ATOM 1554 C C . VAL A 1 206 ? 9.996 -9.578 15.455 1.00 59.06 206 VAL A C 1
ATOM 1556 O O . VAL A 1 206 ? 10.171 -10.799 15.536 1.00 59.06 206 VAL A O 1
ATOM 1559 N N . GLY A 1 207 ? 10.166 -8.754 16.495 1.00 50.28 207 GLY A N 1
ATOM 1560 C CA . GLY A 1 207 ? 10.601 -9.162 17.833 1.00 50.28 207 GLY A CA 1
ATOM 1561 C C . GLY A 1 207 ? 9.549 -9.937 18.630 1.00 50.28 207 GLY A C 1
ATOM 1562 O O . GLY A 1 207 ? 9.904 -10.875 19.341 1.00 50.28 207 GLY A O 1
ATOM 1563 N N . ASP A 1 208 ? 8.266 -9.627 18.443 1.00 45.56 208 ASP A N 1
ATOM 1564 C CA . ASP A 1 208 ? 7.137 -10.186 19.211 1.00 45.56 208 ASP A CA 1
ATOM 1565 C C . ASP A 1 208 ? 6.837 -11.687 18.950 1.00 45.56 208 ASP A C 1
ATOM 1567 O O . ASP A 1 208 ? 5.959 -12.293 19.557 1.00 45.56 208 ASP A O 1
ATOM 1571 N N . ARG A 1 209 ? 7.597 -12.349 18.062 1.00 41.16 209 ARG A N 1
ATOM 1572 C CA . ARG A 1 209 ? 7.570 -13.820 17.889 1.00 41.16 209 ARG A CA 1
ATOM 1573 C C . ARG A 1 209 ? 8.869 -14.530 18.271 1.00 41.16 209 ARG A C 1
ATOM 1575 O O . ARG A 1 209 ? 9.015 -15.712 17.958 1.00 41.16 209 ARG A O 1
ATOM 1582 N N . ASN A 1 210 ? 9.824 -13.856 18.909 1.00 36.25 210 ASN A N 1
ATOM 1583 C CA . ASN A 1 210 ? 10.851 -14.589 19.642 1.00 36.25 210 ASN A CA 1
ATOM 1584 C C . ASN A 1 210 ? 10.230 -14.997 20.980 1.00 36.25 210 ASN A C 1
ATOM 1586 O O . ASN A 1 210 ? 9.620 -14.162 21.641 1.00 36.25 210 ASN A O 1
ATOM 1590 N N . GLU A 1 211 ? 10.313 -16.278 21.331 1.00 36.16 211 GLU A N 1
ATOM 1591 C CA . GLU A 1 211 ? 9.802 -16.827 22.588 1.00 36.16 211 GLU A CA 1
ATOM 1592 C C . GLU A 1 211 ? 10.042 -15.881 23.764 1.00 36.16 211 GLU A C 1
ATOM 1594 O O . GLU A 1 211 ? 11.060 -15.190 23.818 1.00 36.16 211 GLU A O 1
ATOM 1599 N N . ARG A 1 212 ? 9.112 -15.896 24.727 1.00 39.22 212 ARG A N 1
ATOM 1600 C CA . ARG A 1 212 ? 9.286 -15.331 26.067 1.00 39.22 212 ARG A CA 1
ATOM 1601 C C . ARG A 1 212 ? 10.580 -15.869 26.687 1.00 39.22 212 ARG A C 1
ATOM 1603 O O . ARG A 1 212 ? 10.560 -16.808 27.476 1.00 39.22 212 ARG A O 1
ATOM 1610 N N . VAL A 1 213 ? 11.715 -15.272 26.352 1.00 36.81 213 VAL A N 1
ATOM 1611 C CA . VAL A 1 213 ? 12.958 -15.449 27.080 1.00 36.81 213 VAL A CA 1
ATOM 1612 C C . VAL A 1 213 ? 12.825 -14.520 28.270 1.00 36.81 213 VAL A C 1
ATOM 1614 O O . VAL A 1 213 ? 13.119 -13.328 28.199 1.00 36.81 213 VAL A O 1
ATOM 1617 N N . SER A 1 214 ? 12.286 -15.090 29.350 1.00 38.28 214 SER A N 1
ATOM 1618 C CA . SER A 1 214 ? 12.381 -14.562 30.704 1.00 38.28 214 SER A CA 1
ATOM 1619 C C . SER A 1 214 ? 13.833 -14.203 30.984 1.00 38.28 214 SER A C 1
ATOM 1621 O O . SER A 1 214 ? 14.632 -15.057 31.369 1.00 38.28 214 SER A O 1
ATOM 1623 N N . TRP A 1 215 ? 14.189 -12.934 30.821 1.00 38.94 215 TRP A N 1
ATOM 1624 C CA . TRP A 1 215 ? 15.354 -12.420 31.512 1.00 38.94 215 TRP A CA 1
ATOM 1625 C C . TRP A 1 215 ? 14.948 -12.266 32.965 1.00 38.94 215 TRP A C 1
ATOM 1627 O O . TRP A 1 215 ? 14.138 -11.418 33.338 1.00 38.94 215 TRP A O 1
ATOM 1637 N N . ALA A 1 216 ? 15.460 -13.206 33.753 1.00 37.84 216 ALA A N 1
ATOM 1638 C CA . ALA A 1 216 ? 15.371 -13.229 35.189 1.00 37.84 216 ALA A CA 1
ATOM 1639 C C . ALA A 1 216 ? 15.658 -11.835 35.755 1.00 37.84 216 ALA A C 1
ATOM 1641 O O . ALA A 1 216 ? 16.709 -11.242 35.501 1.00 37.84 216 ALA A O 1
ATOM 1642 N N . VAL A 1 217 ? 14.734 -11.358 36.585 1.00 46.75 217 VAL A N 1
ATOM 1643 C CA . VAL A 1 217 ? 15.014 -10.365 37.618 1.00 46.75 217 VAL A CA 1
ATOM 1644 C C . VAL A 1 217 ? 15.979 -11.034 38.602 1.00 46.75 217 VAL A C 1
ATOM 1646 O O . VAL A 1 217 ? 15.585 -11.613 39.608 1.00 46.75 217 VAL A O 1
ATOM 1649 N N . GLY A 1 218 ? 17.257 -11.051 38.236 1.00 33.84 218 GLY A N 1
ATOM 1650 C CA . GLY A 1 218 ? 18.363 -11.495 39.066 1.00 33.84 218 GLY A CA 1
ATOM 1651 C C . GLY A 1 218 ? 19.041 -10.262 39.627 1.00 33.84 218 GLY A C 1
ATOM 1652 O O . GLY A 1 218 ? 19.879 -9.656 38.964 1.00 33.84 218 GLY A O 1
ATOM 1653 N N . GLY A 1 219 ? 18.632 -9.857 40.827 1.00 37.91 219 GLY A N 1
ATOM 1654 C CA . GLY A 1 219 ? 19.281 -8.769 41.537 1.00 37.91 219 GLY A CA 1
ATOM 1655 C C . GLY A 1 219 ? 20.766 -9.053 41.752 1.00 37.91 219 GLY A C 1
ATOM 1656 O O . GLY A 1 219 ? 21.139 -10.148 42.154 1.00 37.91 219 GLY A O 1
ATOM 1657 N N . MET A 1 220 ? 21.595 -8.033 41.550 1.00 40.88 220 MET A N 1
ATOM 1658 C CA . MET A 1 220 ? 22.862 -7.881 42.256 1.00 40.88 220 MET A CA 1
ATOM 1659 C C . MET A 1 220 ? 23.095 -6.396 42.511 1.00 40.88 220 MET A C 1
ATOM 1661 O O . MET A 1 220 ? 23.528 -5.635 41.651 1.00 40.88 220 MET A O 1
ATOM 1665 N N . VAL A 1 221 ? 22.783 -6.003 43.742 1.00 48.88 221 VAL A N 1
ATOM 1666 C CA . VAL A 1 221 ? 23.421 -4.879 44.417 1.00 48.88 221 VAL A CA 1
ATOM 1667 C C . VAL A 1 221 ? 24.837 -5.338 44.751 1.00 48.88 221 VAL A C 1
ATOM 1669 O O . VAL A 1 221 ? 24.974 -6.249 45.557 1.00 48.88 221 VAL A O 1
ATOM 1672 N N . LEU A 1 222 ? 25.870 -4.711 44.184 1.00 44.81 222 LEU A N 1
ATOM 1673 C CA . LEU A 1 222 ? 27.172 -4.595 44.842 1.00 44.81 222 LEU A CA 1
ATOM 1674 C C . LEU A 1 222 ? 27.814 -3.241 44.522 1.00 44.81 222 LEU A C 1
ATOM 1676 O O . LEU A 1 222 ? 27.841 -2.751 43.397 1.00 44.81 222 LEU A O 1
ATOM 1680 N N . THR A 1 223 ? 28.272 -2.641 45.605 1.00 45.62 223 THR A N 1
ATOM 1681 C CA . THR A 1 223 ? 28.803 -1.303 45.819 1.00 45.62 223 THR A CA 1
ATOM 1682 C C . THR A 1 223 ? 30.198 -1.065 45.235 1.00 45.62 223 THR A C 1
ATOM 1684 O O . THR A 1 223 ? 31.032 -1.959 45.233 1.00 45.62 223 THR A O 1
ATOM 1687 N N . ALA A 1 224 ? 30.446 0.211 44.919 1.00 40.56 224 ALA A N 1
ATOM 1688 C CA . ALA A 1 224 ? 31.702 0.958 45.069 1.00 40.56 224 ALA A CA 1
ATOM 1689 C C . ALA A 1 224 ? 32.973 0.517 44.303 1.00 40.56 224 ALA A C 1
ATOM 1691 O O . ALA A 1 224 ? 33.642 -0.444 44.650 1.00 40.56 224 ALA A O 1
ATOM 1692 N N . GLY A 1 225 ? 33.377 1.396 43.372 1.00 34.97 225 GLY A N 1
ATOM 1693 C CA . GLY A 1 225 ? 34.743 1.915 43.219 1.00 34.97 225 GLY A CA 1
ATOM 1694 C C . GLY A 1 225 ? 35.847 0.966 42.750 1.00 34.97 225 GLY A C 1
ATOM 1695 O O . GLY A 1 225 ? 36.348 0.200 43.549 1.00 34.97 225 GLY A O 1
ATOM 1696 N N . VAL A 1 226 ? 36.343 1.163 41.519 1.00 46.09 226 VAL A N 1
ATOM 1697 C CA . VAL A 1 226 ? 37.779 1.347 41.201 1.00 46.09 226 VAL A CA 1
ATOM 1698 C C . VAL A 1 226 ? 37.916 1.971 39.799 1.00 46.09 226 VAL A C 1
ATOM 1700 O O . VAL A 1 226 ? 37.245 1.607 38.839 1.00 46.09 226 VAL A O 1
ATOM 1703 N N . ILE A 1 227 ? 38.804 2.961 39.736 1.00 46.31 227 ILE A N 1
ATOM 1704 C CA . ILE A 1 227 ? 39.258 3.777 38.606 1.00 46.31 227 ILE A CA 1
ATOM 1705 C C . ILE A 1 227 ? 40.002 2.928 37.561 1.00 46.31 227 ILE A C 1
ATOM 1707 O O . ILE A 1 227 ? 40.911 2.204 37.945 1.00 46.31 227 ILE A O 1
ATOM 1711 N N . PHE A 1 228 ? 39.758 3.130 36.256 1.00 44.12 228 PHE A N 1
ATOM 1712 C CA . PHE A 1 228 ? 40.857 3.255 35.279 1.00 44.12 228 PHE A CA 1
ATOM 1713 C C . PHE A 1 228 ? 40.422 3.895 33.950 1.00 44.12 228 PHE A C 1
ATOM 1715 O O . PHE A 1 228 ? 39.756 3.303 33.105 1.00 44.12 228 PHE A O 1
ATOM 1722 N N . SER A 1 229 ? 40.881 5.128 33.747 1.00 41.81 229 SER A N 1
ATOM 1723 C CA . SER A 1 229 ? 40.885 5.844 32.474 1.00 41.81 229 SER A CA 1
ATOM 1724 C C . SER A 1 229 ? 41.853 5.192 31.487 1.00 41.81 229 SER A C 1
ATOM 1726 O O . SER A 1 229 ? 43.013 4.982 31.836 1.00 41.81 229 SER A O 1
ATOM 1728 N N . ARG A 1 230 ? 41.456 5.010 30.218 1.00 41.66 230 ARG A N 1
ATOM 1729 C CA . ARG A 1 230 ? 42.395 5.042 29.077 1.00 41.66 230 ARG A CA 1
ATOM 1730 C C . ARG A 1 230 ? 41.688 5.318 27.741 1.00 41.66 230 ARG A C 1
ATOM 1732 O O . ARG A 1 230 ? 41.067 4.452 27.147 1.00 41.66 230 ARG A O 1
ATOM 1739 N N . LYS A 1 231 ? 41.916 6.548 27.257 1.00 41.28 231 LYS A N 1
ATOM 1740 C CA . LYS A 1 231 ? 41.949 6.996 25.849 1.00 41.28 231 LYS A CA 1
ATOM 1741 C C . LYS A 1 231 ? 40.682 6.815 24.995 1.00 41.28 231 LYS A C 1
ATOM 1743 O O . LYS A 1 231 ? 40.521 5.795 24.339 1.00 41.28 231 LYS A O 1
ATOM 1748 N N . ARG A 1 232 ? 39.951 7.918 24.774 1.00 38.72 232 ARG A N 1
ATOM 1749 C CA . ARG A 1 232 ? 39.440 8.307 23.439 1.00 38.72 232 ARG A CA 1
ATOM 1750 C C . ARG A 1 232 ? 39.009 9.782 23.411 1.00 38.72 232 ARG A C 1
ATOM 1752 O O . ARG A 1 232 ? 38.516 10.301 24.399 1.00 38.72 232 ARG A O 1
ATOM 1759 N N . LYS A 1 233 ? 39.191 10.410 22.241 1.00 40.53 233 LYS A N 1
ATOM 1760 C CA . LYS A 1 233 ? 38.780 11.774 21.830 1.00 40.53 233 LYS A CA 1
ATOM 1761 C C . LYS A 1 233 ? 39.718 12.947 22.173 1.00 40.53 233 LYS A C 1
ATOM 1763 O O . LYS A 1 233 ? 39.308 14.020 22.597 1.00 40.53 233 LYS A O 1
ATOM 1768 N N . SER A 1 234 ? 40.986 12.787 21.791 1.00 46.41 234 SER A N 1
ATOM 1769 C CA . SER A 1 234 ? 41.789 13.892 21.247 1.00 46.41 234 SER A CA 1
ATOM 1770 C C . SER A 1 234 ? 41.363 14.120 19.792 1.00 46.41 234 SER A C 1
ATOM 1772 O O . SER A 1 234 ? 41.623 13.244 18.970 1.00 46.41 234 SER A O 1
ATOM 1774 N N . ARG A 1 235 ? 40.649 15.228 19.511 1.00 48.94 235 ARG A N 1
ATOM 1775 C CA . ARG A 1 235 ? 40.628 15.981 18.224 1.00 48.94 235 ARG A CA 1
ATOM 1776 C C . ARG A 1 235 ? 39.568 17.097 18.144 1.00 48.94 235 ARG A C 1
ATOM 1778 O O . ARG A 1 235 ? 39.740 17.995 17.335 1.00 48.94 235 ARG A O 1
ATOM 1785 N N . HIS A 1 236 ? 38.566 17.150 19.028 1.00 47.94 236 HIS A N 1
ATOM 1786 C CA . HIS A 1 236 ? 37.512 18.190 18.980 1.00 47.94 236 HIS A CA 1
ATOM 1787 C C . HIS A 1 236 ? 37.863 19.507 19.725 1.00 47.94 236 HIS A C 1
ATOM 1789 O O . HIS A 1 236 ? 37.124 20.486 19.685 1.00 47.94 236 HIS A O 1
ATOM 1795 N N . ARG A 1 237 ? 39.008 19.595 20.418 1.00 47.38 237 ARG A N 1
ATOM 1796 C CA . ARG A 1 237 ? 39.336 20.769 21.260 1.00 47.38 237 ARG A CA 1
ATOM 1797 C C . ARG A 1 237 ? 40.188 21.847 20.571 1.00 47.38 237 ARG A C 1
ATOM 1799 O O . ARG A 1 237 ? 40.400 22.902 21.146 1.00 47.38 237 ARG A O 1
ATOM 1806 N N . ARG A 1 238 ? 40.644 21.625 19.331 1.00 53.38 238 ARG A N 1
ATOM 1807 C CA . ARG A 1 238 ? 41.584 22.534 18.637 1.00 53.38 238 ARG A CA 1
ATOM 1808 C C . ARG A 1 238 ? 40.950 23.683 17.842 1.00 53.38 238 ARG A C 1
ATOM 1810 O O . ARG A 1 238 ? 41.687 24.504 17.315 1.00 53.38 238 ARG A O 1
ATOM 1817 N N . HIS A 1 239 ? 39.622 23.804 17.810 1.00 48.41 239 HIS A N 1
ATOM 1818 C CA . HIS A 1 239 ? 38.947 24.944 17.168 1.00 48.41 239 HIS A CA 1
ATOM 1819 C C . HIS A 1 239 ? 38.412 26.007 18.140 1.00 48.41 239 HIS A C 1
ATOM 1821 O O . HIS A 1 239 ? 37.999 27.073 17.696 1.00 48.41 239 HIS A O 1
ATOM 1827 N N . AR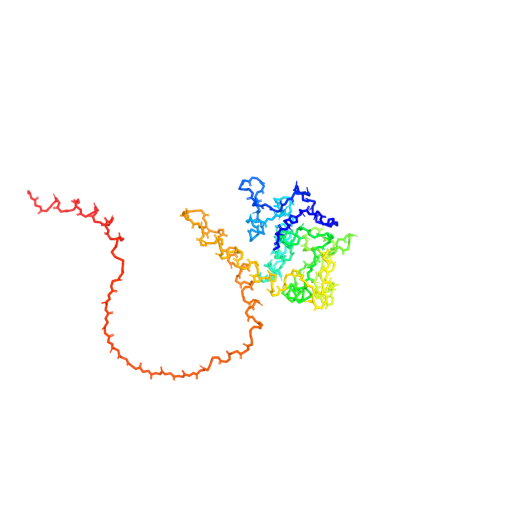G A 1 240 ? 38.469 25.776 19.461 1.00 52.41 240 ARG A N 1
ATOM 1828 C CA . ARG A 1 240 ? 37.914 26.706 20.466 1.00 52.41 240 ARG A CA 1
ATOM 1829 C C . ARG A 1 240 ? 38.930 27.644 21.130 1.00 52.41 240 ARG A C 1
ATOM 1831 O O . ARG A 1 240 ? 38.554 28.405 22.010 1.00 52.41 240 ARG A O 1
ATOM 1838 N N . GLU A 1 241 ? 40.189 27.643 20.690 1.00 52.69 241 GLU A N 1
ATOM 1839 C CA . GLU A 1 241 ? 41.273 28.427 21.319 1.00 52.69 241 GLU A CA 1
ATOM 1840 C C . GLU A 1 241 ? 41.778 29.619 20.481 1.00 52.69 241 GLU A C 1
ATOM 1842 O O . GLU A 1 241 ? 42.723 30.292 20.879 1.00 52.69 241 GLU A O 1
ATOM 1847 N N . ARG A 1 242 ? 41.125 29.967 19.362 1.00 52.88 242 ARG A N 1
ATOM 1848 C CA . ARG A 1 242 ? 41.456 31.191 18.593 1.00 52.88 242 ARG A CA 1
ATOM 1849 C C . ARG A 1 242 ? 40.592 32.414 18.923 1.00 52.88 242 ARG A C 1
ATOM 1851 O O . ARG A 1 242 ? 40.878 33.497 18.435 1.00 52.88 242 ARG A O 1
ATOM 1858 N N . ALA A 1 243 ? 39.604 32.278 19.808 1.00 54.59 243 ALA A N 1
ATOM 1859 C CA . ALA A 1 243 ? 38.761 33.394 20.252 1.00 54.59 243 ALA A CA 1
ATOM 1860 C C . ALA A 1 243 ? 39.245 34.077 21.552 1.00 54.59 243 ALA A C 1
ATOM 1862 O O . ALA A 1 243 ? 38.660 35.066 21.973 1.00 54.59 243 ALA A O 1
ATOM 1863 N N . ILE A 1 244 ? 40.321 33.586 22.184 1.00 57.44 244 ILE A N 1
ATOM 1864 C CA . ILE A 1 244 ? 40.825 34.112 23.475 1.00 57.44 244 ILE A CA 1
ATOM 1865 C C . ILE A 1 244 ? 42.151 34.889 23.312 1.00 57.44 244 ILE A C 1
ATOM 1867 O O . ILE A 1 244 ? 42.621 35.547 24.236 1.00 57.44 244 ILE A O 1
ATOM 1871 N N . GLN A 1 245 ? 42.737 34.920 22.109 1.00 56.53 245 GLN A N 1
ATOM 1872 C CA . GLN A 1 245 ? 43.987 35.654 21.850 1.00 56.53 245 GLN A CA 1
ATOM 1873 C C . GLN A 1 245 ? 43.810 37.171 21.640 1.00 56.53 245 GLN A C 1
ATOM 1875 O O . GLN A 1 245 ? 44.801 37.899 21.635 1.00 56.53 245 GLN A O 1
ATOM 1880 N N . HIS A 1 246 ? 42.579 37.682 21.537 1.00 51.12 246 HIS A N 1
ATOM 1881 C CA . HIS A 1 246 ? 42.334 39.125 21.397 1.00 51.12 246 HIS A CA 1
ATOM 1882 C C . HIS A 1 246 ? 42.145 39.864 22.731 1.00 51.12 246 HIS A C 1
ATOM 1884 O O . HIS A 1 246 ? 42.292 41.082 22.771 1.00 51.12 246 HIS A O 1
ATOM 1890 N N . THR A 1 247 ? 41.903 39.155 23.836 1.00 50.69 247 THR A N 1
ATOM 1891 C CA . THR A 1 247 ? 41.634 39.779 25.145 1.00 50.69 247 THR A CA 1
ATOM 1892 C C . THR A 1 247 ? 42.890 39.965 26.003 1.00 50.69 247 THR A C 1
ATOM 1894 O O . THR A 1 247 ? 42.882 40.765 26.930 1.00 50.69 247 THR A O 1
ATOM 1897 N N . VAL A 1 248 ? 43.998 39.291 25.673 1.00 53.69 248 VAL A N 1
ATOM 1898 C CA . VAL A 1 248 ? 45.257 39.378 26.444 1.00 53.69 248 VAL A CA 1
ATOM 1899 C C . VAL A 1 248 ? 46.175 40.514 25.961 1.00 53.69 248 VAL A C 1
ATOM 1901 O O . VAL A 1 248 ? 46.970 41.026 26.739 1.00 53.69 248 VAL A O 1
ATOM 1904 N N . ARG A 1 249 ? 46.004 41.031 24.734 1.00 56.19 249 ARG A N 1
ATOM 1905 C CA . ARG A 1 249 ? 46.768 42.197 24.227 1.00 56.19 249 ARG A CA 1
ATOM 1906 C C . ARG A 1 249 ? 46.304 43.563 24.765 1.00 56.19 249 ARG A C 1
ATOM 1908 O O . ARG A 1 249 ? 46.795 44.586 24.310 1.00 56.19 249 ARG A O 1
ATOM 1915 N N . ARG A 1 250 ? 45.365 43.600 25.719 1.00 55.53 250 ARG A N 1
ATOM 1916 C CA . ARG A 1 250 ? 44.883 44.840 26.362 1.00 55.53 250 ARG A CA 1
ATOM 1917 C C . ARG A 1 250 ? 45.320 45.013 27.823 1.00 55.53 250 ARG A C 1
ATOM 1919 O O . ARG A 1 250 ? 44.926 45.999 28.431 1.00 55.53 250 ARG A O 1
ATOM 1926 N N . LEU A 1 251 ? 46.116 44.093 28.380 1.00 51.97 251 LEU A N 1
ATOM 1927 C CA . LEU A 1 251 ? 46.555 44.146 29.788 1.00 51.97 251 LEU A CA 1
ATOM 1928 C C . LEU A 1 251 ? 48.076 44.156 29.999 1.00 51.97 251 LEU A C 1
ATOM 1930 O O . LEU A 1 251 ? 48.533 44.132 31.136 1.00 51.97 251 LEU A O 1
ATOM 1934 N N . THR A 1 252 ? 48.865 44.271 28.938 1.00 49.09 252 THR A N 1
ATOM 1935 C CA . THR A 1 252 ? 50.303 44.545 29.029 1.00 49.09 252 THR A CA 1
ATOM 1936 C C . THR A 1 252 ? 50.651 45.500 27.898 1.00 49.09 252 THR A C 1
ATOM 1938 O O . THR A 1 252 ? 50.315 45.206 26.749 1.00 49.09 252 THR A O 1
ATOM 1941 N N . GLY A 1 253 ? 51.229 46.651 28.244 1.00 43.38 253 GLY A N 1
ATOM 1942 C CA . GLY A 1 253 ? 51.803 47.588 27.277 1.00 43.38 253 GLY A CA 1
ATOM 1943 C C . GLY A 1 253 ? 52.952 46.996 26.473 1.00 43.38 253 GLY A C 1
ATOM 1944 O O . GLY A 1 253 ? 53.347 45.837 26.740 1.00 43.38 253 GLY A O 1
#

Secondary structure (DSSP, 8-state):
-----PPP----TTSPPPTTTTS--BPPPSSTTS-SS-GGGTTSBS--HHHHHHHHHHHHHHHHTS---HHHHHHHHHHHGGGGSTTTTTSSSS-EEEHHHHHHHHHHHTTSEEEE-TT--EEEPPTT-S-EEEHHHH-SSHHHHHHHTT-EEESS--S--BTSHHHHHHHHHHHHHHHTT----SS-HHHHHHHHHHHHHHHHHHHTTS------------------------STTTTSSSSSTTTGGGS--

Radius of gyration: 24.7 Å; chains: 1; bounding box: 73×69×64 Å

pLDDT: mean 76.79, std 20.5, range [32.88, 97.0]

Organism: NCBI:txid192259

InterPro domains:
  IPR018143 Folate receptor-like [PF03024] (27-147)
  IPR053305 Folate-binding receptor-like [PTHR37390] (2-251)

Foldseek 3Di:
DDPPQFFFDAADDPADGQPRGRHGWAAQDPDPFDAPALCLLNHTFSGTCSRRVVLVVQLVLQVVQVFQDPLLSLLSSLLSSQCGHRVQRRDYHFAEAEQVSLQSNCVRQQRTKWDQDPSLATTRDHPPGPDIDGNVVVDVGSCVNQVSNRHHYDHVVPDPHDPDLVNLVVSLVSVVVVVVPDDDDDPCPVVVVVVVSSNVSSVVVSVVPDPPPPPDPPDDDDDDDDDDDDDDDDDPPVPPPPVPVVPVVVPDD